Protein AF-A0AAE4FHY9-F1 (afdb_monomer)

Nearest PDB structures (foldseek):
  2imj-assembly2_D  TM=4.988E-01  e=1.226E+00  Pseudomonas protegens Pf-5
  6f92-assembly1_D  TM=2.965E-01  e=4.988E+00  Bacteroides thetaiotaomicron
  6f91-assembly4_G  TM=2.972E-01  e=6.141E+00  Bacteroides thetaiotaomicron
  6f91-assembly6_D-5  TM=2.975E-01  e=7.177E+00  Bacteroides thetaiotaomicron
  6f91-assembly6_C  TM=2.970E-01  e=6.141E+00  Bacteroides thetaiotaomicron

Secondary structure (DSSP, 8-state):
--------------------------------PPP---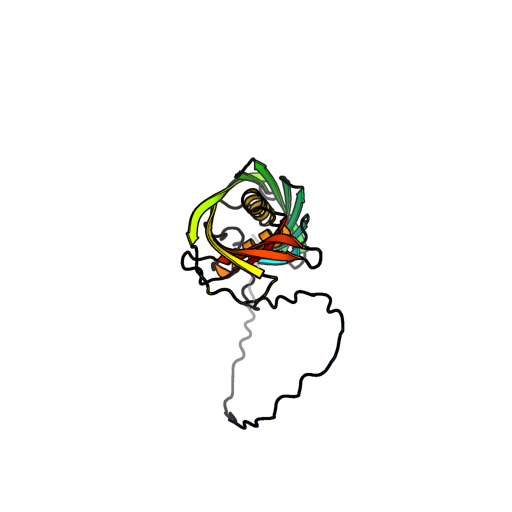----------------S--SEEEEEE-SSEEEEEEEETTEEEEEEEEEETTEEEEEEEEEETTEEEEEEEEEEEEETTEEEEEEEETTT--EEEEEEEEEEEEEEEE---------TTEEEEEEEEEEEEEEES---HHHHHHHHHHHSTT--HHHHHHHHHHHHHHTT-SSGGG--SEEEEEEEEEEEE-TTS-EEEEEEEEEESSTTS-SEEEEEEEEEE-

Organism: Clostridium sporogenes (NCBI:txid1509)

pLDDT: mean 72.8, std 24.12, range [24.77, 97.0]

Structure (mmCIF, N/CA/C/O backbone):
data_AF-A0AAE4FHY9-F1
#
_entry.id   AF-A0AAE4FHY9-F1
#
loop_
_atom_site.group_PDB
_atom_site.id
_atom_site.type_symbol
_atom_site.label_atom_id
_atom_site.label_alt_id
_atom_site.label_comp_id
_atom_site.label_asym_id
_atom_site.label_entity_id
_atom_site.label_seq_id
_atom_site.pdbx_PDB_ins_code
_atom_site.Cartn_x
_atom_site.Cartn_y
_atom_site.Cartn_z
_atom_site.occupancy
_atom_site.B_iso_or_equiv
_atom_site.auth_seq_id
_atom_site.auth_comp_id
_atom_site.auth_asym_id
_atom_site.auth_atom_id
_atom_site.pdbx_PDB_model_num
ATOM 1 N N . MET A 1 1 ? 23.814 -14.901 -50.853 1.00 40.09 1 MET A N 1
ATOM 2 C CA . MET A 1 1 ? 23.033 -16.158 -50.793 1.00 40.09 1 MET A CA 1
ATOM 3 C C . MET A 1 1 ? 23.984 -17.347 -50.726 1.00 40.09 1 MET A C 1
ATOM 5 O O . MET A 1 1 ? 24.642 -17.633 -51.715 1.00 40.09 1 MET A O 1
ATOM 9 N N . LYS A 1 2 ? 24.078 -18.026 -49.577 1.00 35.53 2 LYS A N 1
ATOM 10 C CA . LYS A 1 2 ? 24.645 -19.379 -49.450 1.00 35.53 2 LYS A CA 1
ATOM 11 C C . LYS A 1 2 ? 23.761 -20.150 -48.468 1.00 35.53 2 LYS A C 1
ATOM 13 O O . LYS A 1 2 ? 23.558 -19.701 -47.346 1.00 35.53 2 LYS A O 1
ATOM 18 N N . LYS A 1 3 ? 23.160 -21.235 -48.962 1.00 35.09 3 LYS A N 1
ATOM 19 C CA . LYS A 1 3 ? 22.278 -22.158 -48.238 1.00 35.09 3 LYS A CA 1
ATOM 20 C C . LYS A 1 3 ? 23.130 -23.070 -47.353 1.00 35.09 3 LYS A C 1
ATOM 22 O O . LYS A 1 3 ? 24.132 -23.586 -47.840 1.00 35.09 3 LYS A O 1
ATOM 27 N N . PHE A 1 4 ? 22.693 -23.332 -46.125 1.00 35.03 4 PHE A N 1
ATOM 28 C CA . PHE A 1 4 ? 23.131 -24.502 -45.366 1.00 35.03 4 PHE A CA 1
ATOM 29 C C . PHE A 1 4 ? 21.912 -25.320 -44.940 1.00 35.03 4 PHE A C 1
ATOM 31 O O . PHE A 1 4 ? 20.963 -24.798 -44.359 1.00 35.03 4 PHE A O 1
ATOM 38 N N . ASN A 1 5 ? 21.955 -26.597 -45.323 1.00 32.56 5 ASN A N 1
ATOM 39 C CA . ASN A 1 5 ? 20.967 -27.635 -45.068 1.00 32.56 5 ASN A CA 1
ATOM 40 C C . ASN A 1 5 ? 21.108 -28.204 -43.645 1.00 32.56 5 ASN A C 1
ATOM 42 O O . ASN A 1 5 ? 22.201 -28.569 -43.224 1.00 32.56 5 ASN A O 1
ATOM 46 N N . THR A 1 6 ? 19.960 -28.298 -42.976 1.00 36.16 6 THR A N 1
ATOM 47 C CA . THR A 1 6 ? 19.390 -29.422 -42.208 1.00 36.16 6 THR A CA 1
ATOM 48 C C . THR A 1 6 ? 20.316 -30.449 -41.537 1.00 36.16 6 THR A C 1
ATOM 50 O O . THR A 1 6 ? 21.017 -31.193 -42.216 1.00 36.16 6 THR A O 1
ATOM 53 N N . LYS A 1 7 ? 20.103 -30.668 -40.227 1.00 31.27 7 LYS A N 1
ATOM 54 C CA . LYS A 1 7 ? 19.795 -32.000 -39.664 1.00 31.27 7 LYS A CA 1
ATOM 55 C C . LYS A 1 7 ? 19.042 -31.874 -38.332 1.00 31.27 7 LYS A C 1
ATOM 57 O O . LYS A 1 7 ? 19.513 -31.258 -37.385 1.00 31.27 7 LYS A O 1
ATOM 62 N N . ILE A 1 8 ? 17.845 -32.454 -38.325 1.00 32.88 8 ILE A N 1
ATOM 63 C CA . ILE A 1 8 ? 16.941 -32.656 -37.190 1.00 32.88 8 ILE A CA 1
ATOM 64 C C . ILE A 1 8 ? 17.423 -33.903 -36.442 1.00 32.88 8 ILE A C 1
ATOM 66 O O . ILE A 1 8 ? 17.704 -34.914 -37.085 1.00 32.88 8 ILE A O 1
ATOM 70 N N . ILE A 1 9 ? 17.487 -33.856 -35.110 1.00 31.94 9 ILE A N 1
ATOM 71 C CA . ILE A 1 9 ? 17.593 -35.057 -34.273 1.00 31.94 9 ILE A CA 1
ATOM 72 C C . ILE A 1 9 ? 16.391 -35.056 -33.327 1.00 31.94 9 ILE A C 1
ATOM 74 O O . ILE A 1 9 ? 16.342 -34.304 -32.357 1.00 31.94 9 ILE A O 1
ATOM 78 N N . SER A 1 10 ? 15.407 -35.889 -33.668 1.00 28.94 10 SER A N 1
ATOM 79 C CA . SER A 1 10 ? 14.360 -36.365 -32.766 1.00 28.94 10 SER A CA 1
ATOM 80 C C . SER A 1 10 ? 14.958 -37.371 -31.788 1.00 28.94 10 SER A C 1
ATOM 82 O O . SER A 1 10 ? 15.653 -38.292 -32.210 1.00 28.94 10 SER A O 1
ATOM 84 N N . ALA A 1 11 ? 14.612 -37.252 -30.510 1.00 32.69 11 ALA A N 1
ATOM 85 C CA . ALA A 1 11 ? 14.718 -38.347 -29.556 1.00 32.69 11 ALA A CA 1
ATOM 86 C C . ALA A 1 11 ? 13.365 -38.506 -28.857 1.00 32.69 11 ALA A C 1
ATOM 88 O O . ALA A 1 11 ? 13.030 -37.787 -27.920 1.00 32.69 11 ALA A O 1
ATOM 89 N N . THR A 1 12 ? 12.569 -39.434 -29.376 1.00 30.19 12 THR A N 1
ATOM 90 C CA . THR A 1 12 ? 11.424 -40.045 -28.705 1.00 30.19 12 THR A CA 1
ATOM 91 C C . THR A 1 12 ? 11.916 -41.351 -28.093 1.00 30.19 12 THR A C 1
ATOM 93 O O . THR A 1 12 ? 12.466 -42.184 -28.810 1.00 30.19 12 THR A O 1
ATOM 96 N N . LEU A 1 13 ? 11.677 -41.570 -26.801 1.00 27.92 13 LEU A N 1
ATOM 97 C CA . LEU A 1 13 ? 11.617 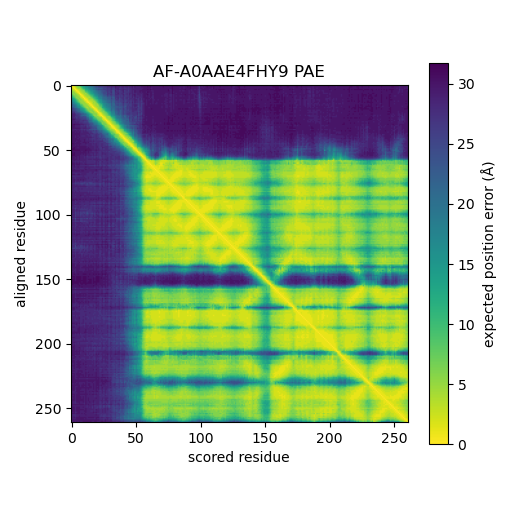-42.921 -26.256 1.00 27.92 13 LEU A CA 1
ATOM 98 C C . LEU A 1 13 ? 10.473 -42.995 -25.249 1.00 27.92 13 LEU A C 1
ATOM 100 O O . LEU A 1 13 ? 10.363 -42.175 -24.339 1.00 27.92 13 LEU A O 1
ATOM 104 N N . ALA A 1 14 ? 9.586 -43.947 -25.499 1.00 27.23 14 ALA A N 1
ATOM 105 C CA . ALA A 1 14 ? 8.355 -44.189 -24.778 1.00 27.23 14 ALA A CA 1
ATOM 106 C C . ALA A 1 14 ? 8.481 -45.428 -23.882 1.00 27.23 14 ALA A C 1
ATOM 108 O O . ALA A 1 14 ? 9.229 -46.351 -24.205 1.00 27.23 14 ALA A O 1
ATOM 109 N N . SER A 1 15 ? 7.572 -45.482 -22.896 1.00 30.33 15 SER A N 1
ATOM 110 C CA . SER A 1 15 ? 6.966 -46.692 -22.302 1.00 30.33 15 SER A CA 1
ATOM 111 C C . SER A 1 15 ? 7.814 -47.411 -21.221 1.00 30.33 15 SER A C 1
ATOM 113 O O . SER A 1 15 ? 9.033 -47.385 -21.296 1.00 30.33 15 SER A O 1
ATOM 115 N N . LEU A 1 16 ? 7.286 -48.065 -20.173 1.00 25.52 16 LEU A N 1
ATOM 116 C CA . LEU A 1 16 ? 5.926 -48.456 -19.768 1.00 25.52 16 LEU A CA 1
ATOM 117 C C . LEU A 1 16 ? 5.976 -49.044 -18.321 1.00 25.52 16 LEU A C 1
ATOM 119 O O . LEU A 1 16 ? 7.059 -49.403 -17.871 1.00 25.52 16 LEU A O 1
ATOM 123 N N . ILE A 1 17 ? 4.793 -49.279 -17.712 1.00 31.61 17 ILE A N 1
ATOM 124 C CA . ILE A 1 17 ? 4.450 -50.192 -16.576 1.00 31.61 17 ILE A CA 1
ATOM 125 C C . ILE A 1 17 ? 4.513 -49.550 -15.173 1.00 31.61 17 ILE A C 1
ATOM 127 O O . ILE A 1 17 ? 5.514 -48.945 -14.826 1.00 31.61 17 ILE A O 1
ATOM 131 N N . SER A 1 18 ? 3.590 -49.736 -14.219 1.00 26.45 18 SER A N 1
ATOM 132 C CA . SER A 1 18 ? 2.139 -50.003 -14.095 1.00 26.45 18 SER A CA 1
ATOM 133 C C . SER A 1 18 ? 1.878 -50.170 -12.582 1.00 26.45 18 SER A C 1
ATOM 135 O O . SER A 1 18 ? 2.679 -50.811 -11.913 1.00 26.45 18 SER A O 1
ATOM 137 N N . LEU A 1 19 ? 0.764 -49.606 -12.096 1.00 26.52 19 LEU A N 1
ATOM 138 C CA . LEU A 1 19 ? -0.057 -49.919 -10.907 1.00 26.52 19 LEU A CA 1
ATOM 139 C C . LEU A 1 19 ? 0.521 -50.803 -9.768 1.00 26.52 19 LEU A C 1
ATOM 141 O O . LEU A 1 19 ? 0.920 -51.939 -9.985 1.00 26.52 19 LEU A O 1
ATOM 145 N N . THR A 1 20 ? 0.300 -50.414 -8.506 1.00 27.25 20 THR A N 1
ATOM 146 C CA . THR A 1 20 ? -0.860 -50.869 -7.698 1.00 27.25 20 THR A CA 1
ATOM 147 C C . THR A 1 20 ? -0.865 -50.248 -6.287 1.00 27.25 20 THR A C 1
ATOM 149 O O . THR A 1 20 ? 0.112 -49.697 -5.795 1.00 27.25 20 THR A O 1
ATOM 152 N N . THR A 1 21 ? -2.061 -50.295 -5.714 1.00 31.56 21 THR A N 1
ATOM 153 C CA . THR A 1 21 ? -2.640 -49.799 -4.460 1.00 31.56 21 THR A CA 1
ATOM 154 C C . THR A 1 21 ? -2.009 -50.277 -3.144 1.00 31.56 21 THR A C 1
ATOM 156 O O . THR A 1 21 ? -1.730 -51.462 -3.019 1.00 31.56 21 THR A O 1
ATOM 159 N N . SER A 1 22 ? -2.039 -49.430 -2.103 1.00 26.69 22 SER A N 1
ATOM 160 C CA . SER A 1 22 ? -2.717 -49.753 -0.826 1.00 26.69 22 SER A CA 1
ATOM 161 C C . SER A 1 22 ? -2.739 -48.554 0.133 1.00 26.69 22 SER A C 1
ATOM 163 O O . SER A 1 22 ? -1.696 -48.048 0.542 1.00 26.69 22 SER A O 1
ATOM 165 N N . VAL A 1 23 ? -3.943 -48.142 0.523 1.00 31.62 23 VAL A N 1
ATOM 166 C CA . VAL A 1 23 ? -4.222 -47.327 1.717 1.00 31.62 23 VAL A CA 1
ATOM 167 C C . VAL A 1 23 ? -4.117 -48.233 2.950 1.00 31.62 23 VAL A C 1
ATOM 169 O O . VAL A 1 23 ? -4.547 -49.384 2.866 1.00 31.62 23 VAL A O 1
ATOM 172 N N . PRO A 1 24 ? -3.689 -47.719 4.114 1.00 28.73 24 PRO A N 1
ATOM 173 C CA . PRO A 1 24 ? -4.288 -48.181 5.357 1.00 28.73 24 PRO A CA 1
ATOM 174 C C . PRO A 1 24 ? -4.960 -47.030 6.108 1.00 28.73 24 PRO A C 1
ATOM 176 O O . PRO A 1 24 ? -4.423 -45.934 6.267 1.00 28.73 24 PRO A O 1
ATOM 179 N N . ALA A 1 25 ? -6.179 -47.317 6.549 1.00 24.77 25 ALA A N 1
ATOM 180 C CA . ALA A 1 25 ? -6.998 -46.481 7.399 1.00 24.77 25 ALA A CA 1
ATOM 181 C C . ALA A 1 25 ? -6.797 -46.852 8.881 1.00 24.77 25 ALA A C 1
ATOM 183 O O . ALA A 1 25 ? -6.657 -48.025 9.210 1.00 24.77 25 ALA A O 1
ATOM 184 N N . PHE A 1 26 ? -6.898 -45.822 9.728 1.00 25.58 26 PHE A N 1
ATOM 185 C CA . PHE A 1 26 ? -7.312 -45.805 11.141 1.00 25.58 26 PHE A CA 1
ATOM 186 C C . PHE A 1 26 ? -6.486 -46.522 12.229 1.00 25.58 26 PHE A C 1
ATOM 188 O O . PHE A 1 26 ? -6.467 -47.742 12.328 1.00 25.58 26 PHE A O 1
ATOM 195 N N . ALA A 1 27 ? -6.030 -45.724 13.204 1.00 25.25 27 ALA A N 1
ATOM 196 C CA . ALA A 1 27 ? -6.273 -45.983 14.627 1.00 25.25 27 ALA A CA 1
ATOM 197 C C . ALA A 1 27 ? -6.252 -44.656 15.409 1.00 25.25 27 ALA A C 1
ATOM 199 O O . ALA A 1 27 ? -5.265 -43.924 15.401 1.00 25.25 27 ALA A O 1
ATOM 200 N N . ALA A 1 28 ? -7.371 -44.340 16.062 1.00 27.72 28 ALA A N 1
ATOM 201 C CA . ALA A 1 28 ? -7.490 -43.264 17.033 1.00 27.72 28 ALA A CA 1
ATOM 202 C C . ALA A 1 28 ? -7.088 -43.789 18.417 1.00 27.72 28 ALA A C 1
ATOM 204 O O . ALA A 1 28 ? -7.600 -44.816 18.857 1.00 27.72 28 ALA A O 1
ATOM 205 N N . THR A 1 29 ? -6.242 -43.049 19.130 1.00 26.20 29 THR A N 1
ATOM 206 C CA . THR A 1 29 ? -6.048 -43.212 20.576 1.00 26.20 29 THR A CA 1
ATOM 207 C C . THR A 1 29 ? -6.070 -41.844 21.238 1.00 26.20 29 THR A C 1
ATOM 209 O O . THR A 1 29 ? -5.194 -41.009 21.020 1.00 26.20 29 THR A O 1
ATOM 212 N N . TYR A 1 30 ? -7.118 -41.634 22.033 1.00 24.92 30 TYR A N 1
ATOM 213 C CA . TYR A 1 30 ? -7.271 -40.544 22.987 1.00 24.92 30 TYR A CA 1
ATOM 214 C C . TYR A 1 30 ? -6.173 -40.622 24.049 1.00 24.92 30 TYR A C 1
ATOM 216 O O . TYR A 1 30 ? -6.036 -41.655 24.695 1.00 24.92 30 TYR A O 1
ATOM 224 N N . ASN A 1 31 ? -5.470 -39.514 24.295 1.00 30.06 31 ASN A N 1
ATOM 225 C CA . ASN A 1 31 ? -4.702 -39.320 25.520 1.00 30.06 31 ASN A CA 1
ATOM 226 C C . ASN A 1 31 ? -5.029 -37.956 26.154 1.00 30.06 31 ASN A C 1
ATOM 228 O O . ASN A 1 31 ? -5.101 -36.925 25.492 1.00 30.06 31 ASN A O 1
ATOM 232 N N . LYS A 1 32 ? -5.283 -38.040 27.461 1.00 30.33 32 LYS A N 1
ATOM 233 C CA . LYS A 1 32 ? -5.678 -37.048 28.474 1.00 30.33 32 LYS A CA 1
ATOM 234 C C . LYS A 1 32 ? -4.905 -35.709 28.403 1.00 30.33 32 LYS A C 1
ATOM 236 O O . LYS A 1 32 ? -3.705 -35.737 28.138 1.00 30.33 32 LYS A O 1
ATOM 241 N N . PRO A 1 33 ? -5.530 -34.549 28.703 1.00 29.98 33 PRO A N 1
ATOM 242 C CA . PRO A 1 33 ? -4.827 -33.266 28.702 1.00 29.98 33 PRO A CA 1
ATOM 243 C C . PRO A 1 33 ? -3.912 -33.139 29.936 1.00 29.98 33 PRO A C 1
ATOM 245 O O . PRO A 1 33 ? -4.336 -33.512 31.036 1.00 29.98 33 PRO A O 1
ATOM 248 N N . PRO A 1 34 ? -2.682 -32.608 29.803 1.00 30.19 34 PRO A N 1
ATOM 249 C CA . PRO A 1 34 ? -1.866 -32.257 30.955 1.00 30.19 34 PRO A CA 1
ATOM 250 C C . PRO A 1 34 ? -2.349 -30.949 31.602 1.00 30.19 34 PRO A C 1
ATOM 252 O O . PRO A 1 34 ? -2.821 -30.024 30.941 1.00 30.19 34 PRO A O 1
ATOM 255 N N . SER A 1 35 ? -2.249 -30.928 32.928 1.00 27.94 35 SER A N 1
ATOM 256 C CA . SER A 1 35 ? -2.664 -29.882 33.859 1.00 27.94 35 SER A CA 1
ATOM 257 C C . SER A 1 35 ? -1.866 -28.580 33.734 1.00 27.94 35 SER A C 1
ATOM 259 O O . SER A 1 35 ? -0.665 -28.588 33.481 1.00 27.94 35 SER A O 1
ATOM 261 N N . LEU A 1 36 ? -2.559 -27.468 33.996 1.00 39.25 36 LEU A N 1
ATOM 262 C CA . LEU A 1 36 ? -2.019 -26.128 34.226 1.00 39.25 36 LEU A CA 1
ATOM 263 C C . LEU A 1 36 ? -1.244 -26.075 35.548 1.00 39.25 36 LEU A C 1
ATOM 265 O O . LEU A 1 36 ? -1.895 -26.024 36.581 1.00 39.25 36 LEU A O 1
ATOM 269 N N . GLU A 1 37 ? 0.088 -25.988 35.513 1.00 27.42 37 GLU A N 1
ATOM 270 C CA . GLU A 1 37 ? 0.877 -25.217 36.488 1.00 27.42 37 GLU A CA 1
ATOM 271 C C . GLU A 1 37 ? 2.185 -24.709 35.850 1.00 27.42 37 GLU A C 1
ATOM 273 O O . GLU A 1 37 ? 2.997 -25.481 35.352 1.00 27.42 37 GLU A O 1
ATOM 278 N N . GLY A 1 38 ? 2.341 -23.380 35.869 1.00 28.84 38 GLY A N 1
ATOM 279 C CA . GLY A 1 38 ? 3.603 -22.640 35.962 1.00 28.84 38 GLY A CA 1
ATOM 280 C C . GLY A 1 38 ? 4.690 -22.842 34.904 1.00 28.84 38 GLY A C 1
ATOM 281 O O . GLY A 1 38 ? 5.555 -23.680 35.091 1.00 28.84 38 GLY A O 1
ATOM 282 N N . ILE A 1 39 ? 4.786 -21.922 33.935 1.00 28.66 39 ILE A N 1
ATOM 283 C CA . ILE A 1 39 ? 6.063 -21.272 33.579 1.00 28.66 39 ILE A CA 1
ATOM 284 C C . ILE A 1 39 ? 5.767 -19.814 33.197 1.00 28.66 39 ILE A C 1
ATOM 286 O O . ILE A 1 39 ? 5.147 -19.510 32.180 1.00 28.66 39 ILE A O 1
ATOM 290 N N . SER A 1 40 ? 6.233 -18.898 34.042 1.00 36.97 40 SER A N 1
ATOM 291 C CA . SER A 1 40 ? 6.455 -17.497 33.712 1.00 36.97 40 SER A CA 1
ATOM 292 C C . SER A 1 40 ? 7.691 -17.395 32.821 1.00 36.97 40 SER A C 1
ATOM 294 O O . SER A 1 40 ? 8.812 -17.594 33.288 1.00 36.97 40 SER A O 1
ATOM 296 N N . THR A 1 41 ? 7.531 -17.059 31.547 1.00 26.83 41 THR A N 1
ATOM 297 C CA . THR A 1 41 ? 8.638 -16.528 30.745 1.00 26.83 41 THR A CA 1
ATOM 298 C C . THR A 1 41 ? 8.073 -15.535 29.745 1.00 26.83 41 THR A C 1
ATOM 300 O O . THR A 1 41 ? 7.081 -15.788 29.073 1.00 26.83 41 THR A O 1
ATOM 303 N N . ILE A 1 42 ? 8.685 -14.358 29.727 1.00 32.41 42 ILE A N 1
ATOM 304 C CA . ILE A 1 42 ? 8.380 -13.239 28.847 1.00 32.41 42 ILE A CA 1
ATOM 305 C C . ILE A 1 42 ? 8.572 -13.713 27.400 1.00 32.41 42 ILE A C 1
ATOM 307 O O . ILE A 1 42 ? 9.695 -13.763 26.899 1.00 32.41 42 ILE A O 1
ATOM 311 N N . GLU A 1 43 ? 7.483 -14.072 26.724 1.00 26.52 43 GLU A N 1
ATOM 312 C CA . GLU A 1 43 ? 7.489 -14.271 25.280 1.00 26.52 43 GLU A CA 1
ATOM 313 C C . GLU A 1 43 ? 7.585 -12.901 24.605 1.00 26.52 43 GLU A C 1
ATOM 315 O O . GLU A 1 43 ? 6.646 -12.100 24.593 1.00 26.52 43 GLU A O 1
ATOM 320 N N . LYS A 1 44 ? 8.751 -12.628 24.009 1.00 27.38 44 LYS A N 1
ATOM 321 C CA . LYS A 1 44 ? 8.837 -11.729 22.859 1.00 27.38 44 LYS A CA 1
ATOM 322 C C . LYS A 1 44 ? 7.777 -12.192 21.863 1.00 27.38 44 LYS A C 1
ATOM 324 O O . LYS A 1 44 ? 7.881 -13.294 21.330 1.00 27.38 44 LYS A O 1
ATOM 329 N N . ILE A 1 45 ? 6.782 -11.346 21.613 1.00 29.95 45 ILE A N 1
ATOM 330 C CA . ILE A 1 45 ? 5.790 -11.532 20.555 1.00 29.95 45 ILE A CA 1
ATOM 331 C C . ILE A 1 45 ? 6.529 -11.419 19.214 1.00 29.95 45 ILE A C 1
ATOM 333 O O . ILE A 1 45 ? 6.513 -10.383 18.554 1.00 29.95 45 ILE A O 1
ATOM 337 N N . ASN A 1 46 ? 7.208 -12.490 18.812 1.00 28.41 46 ASN A N 1
ATOM 338 C CA . ASN A 1 46 ? 7.431 -12.773 17.408 1.00 28.41 46 ASN A CA 1
ATOM 339 C C . ASN A 1 46 ? 6.061 -13.156 16.864 1.00 28.41 46 ASN A C 1
ATOM 341 O O . ASN A 1 46 ? 5.579 -14.266 17.071 1.00 28.41 46 ASN A O 1
ATOM 345 N N . SER A 1 47 ? 5.406 -12.200 16.211 1.00 32.38 47 SER A N 1
ATOM 346 C CA . SER A 1 47 ? 4.215 -12.459 15.413 1.00 32.38 47 SER A CA 1
ATOM 347 C C . SER A 1 47 ? 4.619 -13.286 14.194 1.00 32.38 47 SER A C 1
ATOM 349 O O . SER A 1 47 ? 4.800 -12.782 13.090 1.00 32.38 47 SER A O 1
ATOM 351 N N . SER A 1 48 ? 4.759 -14.592 14.397 1.00 27.70 48 SER A N 1
ATOM 352 C CA . SER A 1 48 ? 4.684 -15.595 13.345 1.00 27.70 48 SER A CA 1
ATOM 353 C C . SER A 1 48 ? 3.246 -15.629 12.825 1.00 27.70 48 SER A C 1
ATOM 355 O O . SER A 1 48 ? 2.461 -16.532 13.105 1.00 27.70 48 SER A O 1
ATOM 357 N N . ASN A 1 49 ? 2.888 -14.607 12.043 1.00 34.19 49 ASN A N 1
ATOM 358 C CA . ASN A 1 49 ? 1.796 -14.713 11.093 1.00 34.19 49 ASN A CA 1
ATOM 359 C C . ASN A 1 49 ? 2.196 -15.812 10.106 1.00 34.19 49 ASN A C 1
ATOM 361 O O . ASN A 1 49 ? 2.971 -15.578 9.182 1.00 34.19 49 ASN A O 1
ATOM 365 N N . LYS A 1 50 ? 1.697 -17.030 10.326 1.00 28.72 50 LYS A N 1
ATOM 366 C CA . LYS A 1 50 ? 1.651 -18.051 9.282 1.00 28.72 50 LYS A CA 1
ATOM 367 C C . LYS A 1 50 ? 0.686 -17.546 8.213 1.00 28.72 50 LYS A C 1
ATOM 369 O O . LYS A 1 50 ? -0.525 -17.722 8.321 1.00 28.72 50 LYS A O 1
ATOM 374 N N . PHE A 1 51 ? 1.233 -16.831 7.239 1.00 41.94 51 PHE A N 1
ATOM 375 C CA . PHE A 1 51 ? 0.546 -16.515 5.999 1.00 41.94 51 PHE A CA 1
ATOM 376 C C . PHE A 1 51 ? 0.357 -17.828 5.235 1.00 41.94 51 PHE A C 1
ATOM 378 O O . PHE A 1 51 ? 1.254 -18.668 5.211 1.00 41.94 51 PHE A O 1
ATOM 385 N N . ALA A 1 52 ? -0.843 -18.046 4.705 1.00 34.19 52 ALA A N 1
ATOM 386 C CA . ALA A 1 52 ? -1.154 -19.249 3.951 1.00 34.19 52 ALA A CA 1
ATOM 387 C C . ALA A 1 52 ? -0.265 -19.312 2.697 1.00 34.19 52 ALA A C 1
ATOM 389 O O . ALA A 1 52 ? -0.348 -18.423 1.851 1.00 34.19 52 ALA A O 1
ATOM 390 N N . GLU A 1 53 ? 0.562 -20.354 2.586 1.00 35.12 53 GLU A N 1
ATOM 391 C CA . GLU A 1 53 ? 1.228 -20.736 1.339 1.00 35.12 53 GLU A CA 1
ATOM 392 C C . GLU A 1 53 ? 0.148 -21.060 0.299 1.00 35.12 53 GLU A C 1
ATOM 394 O O . GLU A 1 53 ? -0.456 -22.131 0.323 1.00 35.12 53 GLU A O 1
ATOM 399 N N . ASN A 1 54 ? -0.124 -20.123 -0.608 1.00 33.62 54 ASN A N 1
ATOM 400 C CA . ASN A 1 54 ? -0.859 -20.398 -1.836 1.00 33.62 54 ASN A CA 1
ATOM 401 C C . ASN A 1 54 ? 0.051 -20.058 -3.017 1.00 33.62 54 ASN A C 1
ATOM 403 O O . ASN A 1 54 ? 0.365 -18.904 -3.296 1.00 33.62 54 ASN A O 1
ATOM 407 N N . SER A 1 55 ? 0.476 -21.114 -3.700 1.00 34.97 55 SER A N 1
ATOM 408 C CA . SER A 1 55 ? 1.547 -21.221 -4.692 1.00 34.97 55 SER A CA 1
ATOM 409 C C . SER A 1 55 ? 1.243 -20.602 -6.069 1.00 34.97 55 SER A C 1
ATOM 411 O O . SER A 1 55 ? 1.467 -21.215 -7.113 1.00 34.97 55 SER A O 1
ATOM 413 N N . ARG A 1 56 ? 0.775 -19.349 -6.100 1.00 47.66 56 ARG A N 1
ATOM 414 C CA . ARG A 1 56 ? 0.775 -18.489 -7.303 1.00 47.66 56 ARG A CA 1
ATOM 415 C C . ARG A 1 56 ? 1.168 -17.065 -6.929 1.00 47.66 56 ARG A C 1
ATOM 417 O O . ARG A 1 56 ? 0.383 -16.128 -7.046 1.00 47.66 56 ARG A O 1
ATOM 424 N N . GLU A 1 57 ? 2.376 -16.924 -6.407 1.00 56.09 57 GLU A N 1
ATOM 425 C CA . GLU A 1 57 ? 2.872 -15.656 -5.891 1.00 56.09 57 GLU A CA 1
ATOM 426 C C . GLU A 1 57 ? 3.236 -14.697 -7.038 1.00 56.09 57 GLU A C 1
ATOM 428 O O . GLU A 1 57 ? 4.361 -14.654 -7.531 1.00 56.09 57 GLU A O 1
ATOM 433 N N . ASN A 1 58 ? 2.244 -13.936 -7.503 1.00 73.62 58 ASN A N 1
ATOM 434 C CA . ASN A 1 58 ? 2.432 -12.915 -8.539 1.00 73.62 58 ASN A CA 1
ATOM 435 C C . ASN A 1 58 ? 3.164 -11.675 -8.011 1.00 73.62 58 ASN A C 1
ATOM 437 O O . ASN A 1 58 ? 3.739 -10.929 -8.801 1.00 73.62 58 ASN A O 1
ATOM 441 N N . ILE A 1 59 ? 3.137 -11.457 -6.693 1.00 79.19 59 ILE A N 1
ATOM 442 C CA . ILE A 1 59 ? 3.993 -10.500 -5.996 1.00 79.19 59 ILE A CA 1
ATOM 443 C C . ILE A 1 59 ? 4.620 -11.191 -4.794 1.00 79.19 59 ILE A C 1
ATOM 445 O O . ILE A 1 59 ? 3.907 -11.807 -4.006 1.00 79.19 59 ILE A O 1
ATOM 449 N N . ASN A 1 60 ? 5.933 -11.031 -4.643 1.00 83.06 60 ASN A N 1
ATOM 450 C CA . ASN A 1 60 ? 6.713 -11.675 -3.595 1.00 83.06 60 ASN A CA 1
ATOM 451 C C . ASN A 1 60 ? 7.670 -10.707 -2.923 1.00 83.06 60 ASN A C 1
ATOM 453 O O . ASN A 1 60 ? 8.604 -10.227 -3.564 1.00 83.06 60 ASN A O 1
ATOM 457 N N . PHE A 1 61 ? 7.457 -10.440 -1.635 1.00 81.19 61 PHE A N 1
ATOM 458 C CA . PHE A 1 61 ? 8.330 -9.558 -0.874 1.00 81.19 61 PHE A CA 1
ATOM 459 C C . PHE A 1 61 ? 9.626 -10.240 -0.470 1.00 81.19 61 PHE A C 1
ATOM 461 O O . PHE A 1 61 ? 9.647 -11.361 0.029 1.00 81.19 61 PHE A O 1
ATOM 468 N N . ILE A 1 62 ? 10.695 -9.483 -0.638 1.00 87.19 62 ILE A N 1
ATOM 469 C CA . ILE A 1 62 ? 12.036 -9.787 -0.166 1.00 87.19 62 ILE A CA 1
ATOM 470 C C . ILE A 1 62 ? 12.289 -8.983 1.114 1.00 87.19 62 ILE A C 1
ATOM 472 O O . ILE A 1 62 ? 12.786 -9.531 2.093 1.00 87.19 62 ILE A O 1
ATOM 476 N N . GLU A 1 63 ? 11.877 -7.710 1.139 1.00 89.56 63 GLU A N 1
ATOM 477 C CA . GLU A 1 63 ? 12.045 -6.825 2.291 1.00 89.56 63 GLU A CA 1
ATOM 478 C C . GLU A 1 63 ? 10.866 -5.855 2.438 1.00 89.56 63 GLU A C 1
ATOM 480 O O . GLU A 1 63 ? 10.343 -5.333 1.452 1.00 89.56 63 GLU A O 1
ATOM 485 N N . ILE A 1 64 ? 10.436 -5.622 3.684 1.00 88.94 64 ILE A N 1
ATOM 486 C CA . ILE A 1 64 ? 9.370 -4.672 4.025 1.00 88.94 64 ILE A CA 1
ATOM 487 C C . ILE A 1 64 ? 9.749 -3.932 5.304 1.00 88.94 64 ILE A C 1
ATOM 489 O O . ILE A 1 64 ? 9.763 -4.518 6.389 1.00 88.94 64 ILE A O 1
ATOM 493 N N . THR A 1 65 ? 9.952 -2.629 5.183 1.00 88.88 65 THR A N 1
ATOM 494 C CA . THR A 1 65 ? 10.052 -1.686 6.300 1.00 88.88 65 THR A CA 1
ATOM 495 C C . THR A 1 65 ? 9.089 -0.521 6.063 1.00 88.88 65 THR A C 1
ATOM 497 O O . THR A 1 65 ? 8.358 -0.510 5.072 1.00 88.88 65 THR A O 1
ATOM 500 N N . ASP A 1 66 ? 9.040 0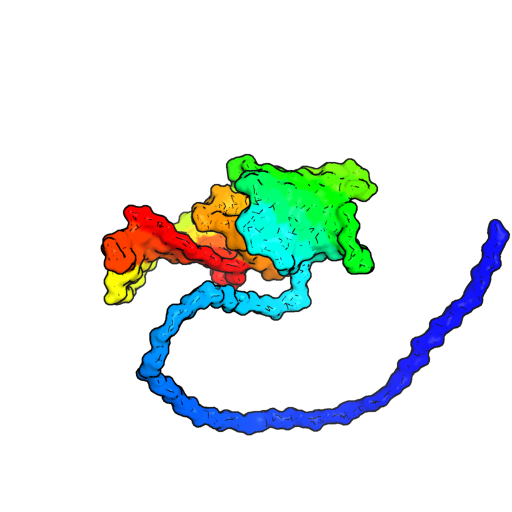.452 6.972 1.00 85.75 66 ASP A N 1
ATOM 501 C CA . ASP A 1 66 ? 8.212 1.645 6.756 1.00 85.75 66 ASP A CA 1
ATOM 502 C C . ASP A 1 66 ? 8.776 2.568 5.663 1.00 85.75 66 ASP A C 1
ATOM 504 O O . ASP A 1 66 ? 8.008 3.282 5.028 1.00 85.75 66 ASP A O 1
ATOM 508 N N . ASN A 1 67 ? 10.082 2.497 5.381 1.00 91.88 67 ASN A N 1
ATOM 509 C CA . ASN A 1 67 ? 10.754 3.415 4.453 1.00 91.88 67 ASN A CA 1
ATOM 510 C C . ASN A 1 67 ? 11.312 2.708 3.208 1.00 91.88 67 ASN A C 1
ATOM 512 O O . ASN A 1 67 ? 11.856 3.354 2.314 1.00 91.88 67 ASN A O 1
ATOM 516 N N . TYR A 1 68 ? 11.219 1.379 3.145 1.00 93.31 68 TYR A N 1
ATOM 517 C CA . TYR A 1 68 ? 11.788 0.582 2.065 1.00 93.31 68 TYR A CA 1
ATOM 518 C C . TYR A 1 68 ? 10.956 -0.663 1.780 1.00 93.31 68 TYR A C 1
ATOM 520 O O . TYR A 1 68 ? 10.599 -1.397 2.706 1.00 93.31 68 TYR A O 1
ATOM 528 N N . LEU A 1 69 ? 10.701 -0.915 0.496 1.00 93.25 69 LEU A N 1
ATOM 529 C CA . LEU A 1 69 ? 10.069 -2.134 0.002 1.00 93.25 69 LEU A CA 1
ATOM 530 C C . LEU A 1 69 ? 10.929 -2.755 -1.096 1.00 93.25 69 LEU A C 1
ATOM 532 O O . LEU A 1 69 ? 11.339 -2.082 -2.040 1.00 93.25 69 LEU A O 1
ATOM 536 N N . GLU A 1 70 ? 11.127 -4.064 -1.019 1.00 93.88 70 GLU A N 1
ATOM 537 C CA . GLU A 1 70 ? 11.727 -4.856 -2.085 1.00 93.88 70 GLU A CA 1
ATOM 538 C C . GLU A 1 70 ? 10.831 -6.048 -2.378 1.00 93.88 70 GLU A C 1
ATOM 540 O O . GLU A 1 70 ? 10.528 -6.844 -1.489 1.00 93.88 70 GLU A O 1
ATOM 545 N N . TYR A 1 71 ? 10.395 -6.176 -3.626 1.00 90.50 71 TYR A N 1
ATOM 546 C CA . TYR A 1 71 ? 9.522 -7.262 -4.047 1.00 90.50 71 TYR A CA 1
ATOM 547 C C . TYR A 1 71 ? 9.758 -7.648 -5.498 1.00 90.50 71 TYR A C 1
ATOM 549 O O . TYR A 1 71 ? 10.371 -6.923 -6.279 1.00 90.50 71 TYR A O 1
ATOM 557 N N . THR A 1 72 ? 9.258 -8.817 -5.863 1.00 89.81 72 THR A N 1
ATOM 558 C CA . THR A 1 72 ? 9.151 -9.257 -7.248 1.00 89.81 72 THR A CA 1
ATOM 559 C C . THR A 1 72 ? 7.704 -9.172 -7.710 1.00 89.81 72 THR A C 1
ATOM 561 O O . THR A 1 72 ? 6.799 -9.297 -6.892 1.00 89.81 72 THR A O 1
ATOM 564 N N . GLU A 1 73 ? 7.486 -8.903 -8.993 1.00 87.31 73 GLU A N 1
ATOM 565 C CA . GLU A 1 73 ? 6.173 -8.774 -9.627 1.00 87.31 73 GLU A CA 1
ATOM 566 C C . GLU A 1 73 ? 6.192 -9.504 -10.975 1.00 87.31 73 GLU A C 1
ATOM 568 O O . GLU A 1 73 ? 7.015 -9.201 -11.847 1.00 87.31 73 GLU A O 1
ATOM 573 N N . LEU A 1 74 ? 5.265 -10.442 -11.177 1.00 84.31 74 LEU A N 1
ATOM 574 C CA . LEU A 1 74 ? 5.019 -11.015 -12.496 1.00 84.31 74 LEU A CA 1
ATOM 575 C C . LEU A 1 74 ? 4.317 -9.973 -13.359 1.00 84.31 74 LEU A C 1
ATOM 577 O O . LEU A 1 74 ? 3.306 -9.409 -12.973 1.00 84.31 74 LEU A O 1
ATOM 581 N N . ARG A 1 75 ? 4.837 -9.702 -14.548 1.00 82.94 75 ARG A N 1
ATOM 582 C CA . ARG A 1 75 ? 4.147 -8.911 -15.569 1.00 82.94 75 ARG A CA 1
ATOM 583 C C . ARG A 1 75 ? 3.940 -9.782 -16.801 1.00 82.94 75 ARG A C 1
ATOM 585 O O . ARG A 1 75 ? 4.511 -10.866 -16.919 1.00 82.94 75 ARG A O 1
ATOM 592 N N . ASN A 1 76 ? 3.131 -9.298 -17.741 1.00 81.06 76 ASN A N 1
ATOM 593 C CA . ASN A 1 76 ? 2.779 -10.044 -18.956 1.00 81.06 76 ASN A CA 1
ATOM 594 C C . ASN A 1 76 ? 4.003 -10.516 -19.763 1.00 81.06 76 ASN A C 1
ATOM 596 O O . ASN A 1 76 ? 3.916 -11.507 -20.479 1.00 81.06 76 ASN A O 1
ATOM 600 N N . ASP A 1 77 ? 5.125 -9.804 -19.673 1.00 84.25 77 ASP A N 1
ATOM 601 C CA . ASP A 1 77 ? 6.339 -10.031 -20.455 1.00 84.25 77 ASP A CA 1
ATOM 602 C C . ASP A 1 77 ? 7.536 -10.521 -19.617 1.00 84.25 77 ASP A C 1
ATOM 604 O O . ASP A 1 77 ? 8.673 -10.517 -20.106 1.00 84.25 77 ASP A O 1
ATOM 608 N N . GLY A 1 78 ? 7.302 -10.933 -18.366 1.00 87.31 78 GLY A N 1
ATOM 609 C CA . GLY A 1 78 ? 8.307 -11.571 -17.519 1.00 87.31 78 GLY A CA 1
ATOM 610 C C . GLY A 1 78 ? 8.263 -11.146 -16.055 1.00 87.31 78 GLY A C 1
ATOM 611 O O . GLY A 1 78 ? 7.365 -10.441 -15.605 1.00 87.31 78 GLY A O 1
ATOM 612 N N . MET A 1 79 ? 9.264 -11.602 -15.305 1.00 90.31 79 MET A N 1
ATOM 613 C CA . MET A 1 79 ? 9.420 -11.291 -13.889 1.00 90.31 79 MET A CA 1
ATOM 614 C C . MET A 1 79 ? 10.214 -10.005 -13.689 1.00 90.31 79 MET A C 1
ATOM 616 O O . MET A 1 79 ? 11.253 -9.795 -14.322 1.00 90.31 79 MET A O 1
ATOM 620 N N . TYR A 1 80 ? 9.742 -9.176 -12.770 1.00 91.94 80 TYR A N 1
ATOM 621 C CA . TYR A 1 80 ? 10.369 -7.922 -12.395 1.00 91.94 80 TYR A CA 1
ATOM 622 C C . TYR A 1 80 ? 10.723 -7.930 -10.921 1.00 91.94 80 TYR A C 1
ATOM 624 O O . TYR A 1 80 ? 10.033 -8.538 -10.114 1.00 91.94 80 TYR A O 1
ATOM 632 N N . LYS A 1 81 ? 11.795 -7.232 -10.570 1.00 94.25 81 LYS A N 1
ATOM 633 C CA . LYS A 1 81 ? 12.168 -6.918 -9.199 1.00 94.25 81 LYS A CA 1
ATOM 634 C C . LYS A 1 81 ? 12.082 -5.412 -9.011 1.00 94.25 81 LYS A C 1
ATOM 636 O O . LYS A 1 81 ? 12.672 -4.660 -9.785 1.00 94.25 81 LYS A O 1
ATOM 641 N N . ILE A 1 82 ? 11.342 -4.974 -8.005 1.00 94.56 82 ILE A N 1
ATOM 642 C CA . ILE A 1 82 ? 11.086 -3.572 -7.710 1.00 94.56 82 ILE A CA 1
ATOM 643 C C . ILE A 1 82 ? 11.660 -3.253 -6.333 1.00 94.56 82 ILE A C 1
ATOM 645 O O . ILE A 1 82 ? 11.448 -3.991 -5.373 1.00 94.56 82 ILE A O 1
ATOM 649 N N . LYS A 1 83 ? 12.414 -2.155 -6.266 1.00 96.44 83 LYS A N 1
ATOM 650 C CA . LYS A 1 83 ? 12.981 -1.592 -5.037 1.00 96.44 83 LYS A CA 1
ATOM 651 C C . LYS A 1 83 ? 12.434 -0.187 -4.868 1.00 96.44 83 LYS A C 1
ATOM 653 O O . LYS A 1 83 ? 12.614 0.633 -5.769 1.00 96.44 83 LYS A O 1
ATOM 658 N N . GLU A 1 84 ? 11.791 0.090 -3.746 1.00 96.06 84 GLU A N 1
ATOM 659 C CA . GLU A 1 84 ? 11.101 1.349 -3.480 1.00 96.06 84 GLU A CA 1
ATOM 660 C C . GLU A 1 84 ? 11.626 1.973 -2.199 1.00 96.06 84 GLU A C 1
ATOM 662 O O . GLU A 1 84 ? 11.669 1.322 -1.161 1.00 96.06 84 GLU A O 1
ATOM 667 N N . ASN A 1 85 ? 11.994 3.247 -2.277 1.00 95.94 85 ASN A N 1
ATOM 668 C CA . ASN A 1 85 ? 12.299 4.068 -1.114 1.00 95.94 85 ASN A CA 1
ATOM 669 C C . ASN A 1 85 ? 11.118 4.999 -0.878 1.00 95.94 85 ASN A C 1
ATOM 671 O O . ASN A 1 85 ? 10.692 5.689 -1.810 1.00 95.94 85 ASN A O 1
ATOM 675 N N . ILE A 1 86 ? 10.605 5.000 0.347 1.00 92.06 86 ILE A N 1
ATOM 676 C CA . ILE A 1 86 ? 9.453 5.794 0.755 1.00 92.06 86 ILE A CA 1
ATOM 677 C C . ILE A 1 86 ? 9.919 6.844 1.757 1.00 92.06 86 ILE A C 1
ATOM 679 O O . ILE A 1 86 ? 10.448 6.515 2.816 1.00 92.06 86 ILE A O 1
ATOM 683 N N . ASN A 1 87 ? 9.697 8.103 1.397 1.00 89.31 87 ASN A N 1
ATOM 684 C CA . ASN A 1 87 ? 10.006 9.280 2.192 1.00 89.31 87 ASN A CA 1
ATOM 685 C C . ASN A 1 87 ? 8.712 10.075 2.364 1.00 89.31 87 ASN A C 1
ATOM 687 O O . ASN A 1 87 ? 8.414 10.961 1.565 1.00 89.31 87 ASN A O 1
ATOM 691 N N . ASP A 1 88 ? 7.928 9.717 3.380 1.00 80.62 88 ASP A N 1
ATOM 692 C CA . ASP A 1 88 ? 6.619 10.303 3.677 1.00 80.62 88 ASP A CA 1
ATOM 693 C C . ASP A 1 88 ? 5.665 10.291 2.468 1.00 80.62 88 ASP A C 1
ATOM 695 O O . ASP A 1 88 ? 5.015 9.285 2.181 1.00 80.62 88 ASP A O 1
ATOM 699 N N . THR A 1 89 ? 5.573 11.416 1.760 1.00 85.62 89 THR A N 1
ATOM 700 C CA . THR A 1 89 ? 4.702 11.626 0.600 1.00 85.62 89 THR A CA 1
ATOM 701 C C . THR A 1 89 ? 5.322 11.182 -0.720 1.00 85.62 89 THR A C 1
ATOM 703 O O . THR A 1 89 ? 4.605 11.064 -1.713 1.00 85.62 89 THR A O 1
ATOM 706 N N . ASP A 1 90 ? 6.631 10.937 -0.754 1.00 93.00 90 ASP A N 1
ATOM 707 C CA . ASP A 1 90 ? 7.374 10.631 -1.972 1.00 93.00 90 ASP A CA 1
ATOM 708 C C . ASP A 1 90 ? 7.820 9.170 -2.013 1.00 93.00 90 ASP A C 1
ATOM 710 O O . ASP A 1 90 ? 8.394 8.640 -1.061 1.00 93.00 90 ASP A O 1
ATOM 714 N N . VAL A 1 91 ? 7.603 8.515 -3.156 1.00 94.94 91 VAL A N 1
ATOM 715 C CA . VAL A 1 91 ? 8.041 7.135 -3.398 1.00 94.94 91 VAL A CA 1
ATOM 716 C C . VAL A 1 91 ? 8.892 7.076 -4.655 1.00 94.94 91 VAL A C 1
ATOM 718 O O . VAL A 1 91 ? 8.426 7.349 -5.763 1.00 94.94 91 VAL A O 1
ATOM 721 N N . SER A 1 92 ? 10.148 6.671 -4.484 1.00 96.38 92 SER A N 1
ATOM 722 C CA . SER A 1 92 ? 11.110 6.477 -5.569 1.00 96.38 92 SER A CA 1
ATOM 723 C C . SER A 1 92 ? 11.347 4.994 -5.805 1.00 96.38 92 SER A C 1
ATOM 725 O O . SER A 1 92 ? 11.860 4.301 -4.928 1.00 96.38 92 SER A O 1
ATOM 727 N N . SER A 1 93 ? 11.026 4.510 -7.002 1.00 96.31 93 SER A N 1
ATOM 728 C CA . SER A 1 93 ? 11.117 3.092 -7.355 1.00 96.31 93 SER A CA 1
ATOM 729 C C . SER A 1 93 ? 12.119 2.849 -8.477 1.00 96.31 93 SER A C 1
ATOM 731 O O . SER A 1 93 ? 12.125 3.559 -9.485 1.00 96.31 93 SER A O 1
ATOM 733 N N . L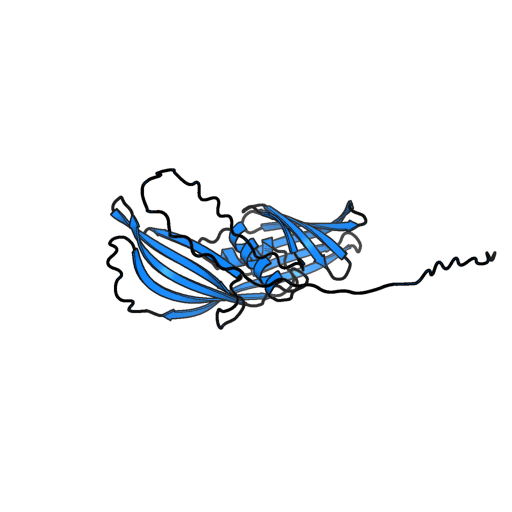YS A 1 94 ? 12.926 1.795 -8.343 1.00 97.00 94 LYS A N 1
ATOM 734 C CA . LYS A 1 94 ? 13.718 1.214 -9.433 1.00 97.00 94 LYS A CA 1
ATOM 735 C C . LYS A 1 94 ? 13.132 -0.137 -9.810 1.00 97.00 94 LYS A C 1
ATOM 737 O O . LYS A 1 94 ? 12.917 -0.979 -8.940 1.00 97.00 94 LYS A O 1
ATOM 742 N N . VAL A 1 95 ? 12.908 -0.341 -11.102 1.00 95.31 95 VAL A N 1
ATOM 743 C CA . VAL A 1 95 ? 12.292 -1.548 -11.654 1.00 95.31 95 VAL A CA 1
ATOM 744 C C . VAL A 1 95 ? 13.320 -2.271 -12.515 1.00 95.31 95 VAL A C 1
ATOM 746 O O . VAL A 1 95 ? 13.842 -1.720 -13.487 1.00 95.31 95 VAL A O 1
ATOM 749 N N . TYR A 1 96 ? 13.605 -3.519 -12.164 1.00 95.88 96 TYR A N 1
ATOM 750 C CA . TYR A 1 96 ? 14.570 -4.379 -12.837 1.00 95.88 96 TYR A CA 1
ATOM 751 C C . TYR A 1 96 ? 13.843 -5.541 -13.507 1.00 95.88 96 TYR A C 1
ATOM 753 O O . TYR A 1 96 ? 13.096 -6.258 -12.847 1.00 95.88 96 TYR A O 1
ATOM 761 N N . LYS A 1 97 ? 14.070 -5.765 -14.802 1.00 94.62 97 LYS A N 1
ATOM 762 C CA . LYS A 1 97 ? 13.619 -6.984 -15.480 1.00 94.62 97 LYS A CA 1
ATOM 763 C C . LYS A 1 97 ? 14.594 -8.114 -15.167 1.00 94.62 97 LYS A C 1
ATOM 765 O O . LYS A 1 97 ? 15.803 -7.948 -15.329 1.00 94.62 97 LYS A O 1
ATOM 770 N N . MET A 1 98 ? 14.073 -9.259 -14.741 1.00 93.25 98 MET A N 1
ATOM 771 C CA . MET A 1 98 ? 14.882 -10.438 -14.447 1.00 93.25 98 MET A CA 1
ATOM 772 C C . MET A 1 98 ? 15.097 -11.246 -15.729 1.00 93.25 98 MET A C 1
ATOM 774 O O . MET A 1 98 ? 14.146 -11.787 -16.292 1.00 93.25 98 MET A O 1
ATOM 778 N N . VAL A 1 99 ? 16.344 -11.345 -16.196 1.00 92.88 99 VAL A N 1
ATOM 779 C CA . VAL A 1 99 ? 16.712 -12.118 -17.396 1.00 92.88 99 VAL A CA 1
ATOM 780 C C . VAL A 1 99 ? 17.851 -13.066 -17.047 1.00 92.88 99 VAL A C 1
ATOM 782 O O . VAL A 1 99 ? 18.935 -12.623 -16.675 1.00 92.88 99 VAL A O 1
ATOM 785 N N . ASN A 1 100 ? 17.611 -14.377 -17.150 1.00 90.25 100 ASN A N 1
ATOM 786 C CA . ASN A 1 100 ? 18.593 -15.423 -16.827 1.00 90.25 100 ASN A CA 1
ATOM 787 C C . ASN A 1 100 ? 19.254 -15.227 -15.444 1.00 90.25 100 ASN A C 1
ATOM 789 O O . ASN A 1 100 ? 20.469 -15.349 -15.301 1.00 90.25 100 ASN A O 1
ATOM 793 N N . GLY A 1 101 ? 18.456 -14.849 -14.439 1.00 84.44 101 GLY A N 1
ATOM 794 C CA . GLY A 1 101 ? 18.922 -14.604 -13.069 1.00 84.44 101 GLY A CA 1
ATOM 795 C C . GLY A 1 101 ? 19.643 -13.268 -12.841 1.00 84.44 101 GLY A C 1
ATOM 796 O O . GLY A 1 101 ? 20.086 -13.018 -11.725 1.00 84.44 101 GLY A O 1
ATOM 797 N N . LYS A 1 102 ? 19.756 -12.396 -13.853 1.00 91.81 102 LYS A N 1
ATOM 798 C CA . LYS A 1 102 ? 20.377 -11.066 -13.730 1.00 91.81 102 LYS A CA 1
ATOM 799 C C . LYS A 1 102 ? 19.331 -9.951 -13.671 1.00 91.81 102 LYS A C 1
ATOM 801 O O . LYS A 1 102 ? 18.346 -9.985 -14.408 1.00 91.81 102 LYS A O 1
ATOM 806 N N . GLU A 1 103 ? 19.587 -8.952 -12.825 1.00 94.56 103 GLU A N 1
ATOM 807 C CA . GLU A 1 103 ? 18.813 -7.708 -12.732 1.00 94.56 103 GLU A CA 1
ATOM 808 C C . GLU A 1 103 ? 19.217 -6.761 -13.879 1.00 94.56 103 GLU A C 1
ATOM 810 O O . GLU A 1 103 ? 20.355 -6.292 -13.928 1.00 94.56 103 GLU A O 1
ATOM 815 N N . ILE A 1 104 ? 18.297 -6.459 -14.800 1.00 95.12 104 ILE A N 1
ATOM 816 C CA . ILE A 1 104 ? 18.495 -5.450 -15.852 1.00 95.12 104 ILE A CA 1
ATOM 817 C C . ILE A 1 104 ? 17.608 -4.249 -15.537 1.00 95.12 104 ILE A C 1
ATOM 819 O O . ILE A 1 104 ? 16.386 -4.384 -15.518 1.00 95.12 104 ILE A O 1
ATOM 823 N N . LEU A 1 105 ? 18.201 -3.076 -15.289 1.00 95.69 105 LEU A N 1
ATOM 824 C CA . LEU A 1 105 ? 17.434 -1.856 -15.017 1.00 95.69 105 LEU A CA 1
ATOM 825 C C . LEU A 1 105 ? 16.523 -1.535 -16.213 1.00 95.69 105 LEU A C 1
ATOM 827 O O . LEU A 1 105 ? 17.003 -1.347 -17.328 1.00 95.69 105 LEU A O 1
ATOM 831 N N . TYR A 1 106 ? 15.215 -1.497 -15.966 1.00 94.50 106 TYR A N 1
ATOM 832 C CA . TYR A 1 106 ? 14.185 -1.405 -17.000 1.00 94.50 106 TYR A CA 1
ATOM 833 C C . TYR A 1 106 ? 13.441 -0.070 -16.959 1.00 94.50 106 TYR A C 1
ATOM 835 O O . TYR A 1 106 ? 13.269 0.576 -17.993 1.00 94.50 106 TYR A O 1
ATOM 843 N N . SER A 1 107 ? 13.046 0.378 -15.768 1.00 95.00 107 SER A N 1
ATOM 844 C CA . SER A 1 107 ? 12.377 1.666 -15.577 1.00 95.00 107 SER A CA 1
ATOM 845 C C . SER A 1 107 ? 12.631 2.248 -14.186 1.00 95.00 107 SER A C 1
ATOM 847 O O . SER A 1 107 ? 13.169 1.589 -13.289 1.00 95.00 107 SER A O 1
ATOM 849 N N . SER A 1 108 ? 12.266 3.516 -14.016 1.00 96.19 108 SER A N 1
ATOM 850 C CA . SER A 1 108 ? 12.135 4.159 -12.708 1.00 96.19 108 SER A CA 1
ATOM 851 C C . SER A 1 108 ? 10.742 4.754 -12.560 1.00 96.19 108 SER A C 1
ATOM 853 O O . SER A 1 108 ? 10.151 5.190 -13.546 1.00 96.19 108 SER A O 1
ATOM 855 N N . ILE A 1 109 ? 10.215 4.754 -11.337 1.00 95.06 109 ILE A N 1
ATOM 856 C CA . ILE A 1 109 ? 8.907 5.332 -11.019 1.00 95.06 109 ILE A CA 1
ATOM 857 C C . ILE A 1 109 ? 9.108 6.372 -9.927 1.00 95.06 109 ILE A C 1
ATOM 859 O O . ILE A 1 109 ? 9.625 6.048 -8.859 1.00 95.06 109 ILE A O 1
ATOM 863 N N . SER A 1 110 ? 8.683 7.603 -10.185 1.00 95.69 110 SER A N 1
ATOM 864 C CA . SER A 1 110 ? 8.582 8.649 -9.170 1.00 95.69 110 SER A CA 1
ATOM 865 C C . SER A 1 110 ? 7.116 8.869 -8.841 1.00 95.69 110 SER A C 1
ATOM 867 O O . SER A 1 110 ? 6.310 9.068 -9.752 1.00 95.69 110 SER A O 1
ATOM 869 N N . SER A 1 111 ? 6.760 8.797 -7.563 1.00 95.19 111 SER A N 1
ATOM 870 C CA . SER A 1 111 ? 5.393 9.020 -7.101 1.00 95.19 111 SER A CA 1
ATOM 871 C C . SER A 1 111 ? 5.359 10.077 -6.015 1.00 95.19 111 SER A C 1
ATOM 873 O O . SER A 1 111 ? 6.201 10.050 -5.124 1.00 95.19 111 SER A O 1
ATOM 875 N N . HIS A 1 112 ? 4.359 10.949 -6.077 1.00 94.75 112 HIS A N 1
ATOM 876 C CA . HIS A 1 112 ? 4.113 11.983 -5.081 1.00 94.75 112 HIS A CA 1
ATOM 877 C C . HIS A 1 112 ? 2.653 11.933 -4.632 1.00 94.75 112 HIS A C 1
ATOM 879 O O . HIS A 1 112 ? 1.743 11.866 -5.468 1.00 94.75 112 HIS A O 1
ATOM 885 N N . LEU A 1 113 ? 2.438 11.941 -3.320 1.00 91.12 113 LEU A N 1
ATOM 886 C CA . LEU A 1 113 ? 1.131 12.048 -2.690 1.00 91.12 113 LEU A CA 1
ATOM 887 C C . LEU A 1 113 ? 0.778 13.522 -2.469 1.00 91.12 113 LEU A C 1
ATOM 889 O O . LEU A 1 113 ? 1.387 14.199 -1.646 1.00 91.12 113 LEU A O 1
ATOM 893 N N . GLU A 1 114 ? -0.277 13.977 -3.136 1.00 89.62 114 GLU A N 1
ATOM 894 C CA . GLU A 1 114 ? -0.890 15.283 -2.924 1.00 89.62 114 GLU A CA 1
ATOM 895 C C . GLU A 1 114 ? -2.296 15.091 -2.332 1.00 89.62 114 GLU A C 1
ATOM 897 O O . GLU A 1 114 ? -3.253 14.675 -3.000 1.00 89.62 114 GLU A O 1
ATOM 902 N N . GLY A 1 115 ? -2.416 15.338 -1.025 1.00 86.56 115 GLY A N 1
ATOM 903 C CA . GLY A 1 115 ? -3.642 15.087 -0.270 1.00 86.56 115 GLY A CA 1
ATOM 904 C C . GLY A 1 115 ? -4.031 13.606 -0.283 1.00 86.56 115 GLY A C 1
ATOM 905 O O . GLY A 1 115 ? -3.390 12.781 0.356 1.00 86.56 115 GLY A O 1
ATOM 906 N N . GLN A 1 116 ? -5.110 13.279 -0.995 1.00 86.81 116 GLN A N 1
ATOM 907 C CA . GLN A 1 116 ? -5.654 11.919 -1.128 1.00 86.81 116 GLN A CA 1
ATOM 908 C C . GLN A 1 116 ? -5.290 11.250 -2.464 1.00 86.81 116 GLN A C 1
ATOM 910 O O . GLN A 1 116 ? -5.733 10.136 -2.746 1.00 86.81 116 GLN A O 1
ATOM 915 N N . THR A 1 117 ? -4.523 11.936 -3.315 1.00 89.81 117 THR A N 1
ATOM 916 C CA . THR A 1 117 ? -4.199 11.474 -4.667 1.00 89.81 117 THR A CA 1
ATOM 917 C C . THR A 1 117 ? -2.703 11.263 -4.803 1.00 89.81 117 THR A C 1
ATOM 919 O O . THR A 1 117 ? -1.915 12.169 -4.563 1.00 89.81 117 THR A O 1
ATOM 922 N N . VAL A 1 118 ? -2.306 10.079 -5.245 1.00 92.44 118 VAL A N 1
ATOM 923 C CA . VAL A 1 118 ? -0.944 9.779 -5.665 1.00 92.44 118 VAL A CA 1
ATOM 924 C C . VAL A 1 118 ? -0.845 9.930 -7.168 1.00 92.44 118 VAL A C 1
ATOM 926 O O . VAL A 1 118 ? -1.635 9.348 -7.913 1.00 92.44 118 VAL A O 1
ATOM 929 N N . LYS A 1 119 ? 0.150 10.687 -7.616 1.00 93.81 119 LYS A N 1
ATOM 930 C CA . LYS A 1 119 ? 0.546 10.770 -9.018 1.00 93.81 119 LYS A CA 1
ATOM 931 C C . LYS A 1 119 ? 1.873 10.047 -9.189 1.00 93.81 119 LYS A C 1
ATOM 933 O O . LYS A 1 119 ? 2.862 10.440 -8.582 1.00 93.81 119 LYS A O 1
ATOM 938 N N . SER A 1 120 ? 1.894 9.024 -10.035 1.00 93.50 120 SER A N 1
ATOM 939 C CA . SER A 1 120 ? 3.083 8.237 -10.364 1.00 93.50 120 SER A CA 1
ATOM 940 C C . SER A 1 120 ? 3.490 8.475 -11.810 1.00 93.50 120 SER A C 1
ATOM 942 O O . SER A 1 120 ? 2.650 8.493 -12.706 1.00 93.50 120 SER A O 1
ATOM 944 N N . THR A 1 121 ? 4.786 8.636 -12.044 1.00 94.25 121 THR A N 1
ATOM 945 C CA . THR A 1 121 ? 5.379 8.798 -13.371 1.00 94.25 121 THR A CA 1
ATOM 946 C C . THR A 1 121 ? 6.449 7.734 -13.562 1.00 94.25 121 THR A C 1
ATOM 948 O O . THR A 1 121 ? 7.443 7.735 -12.838 1.00 94.25 121 THR A O 1
ATOM 951 N N . GLU A 1 122 ? 6.243 6.827 -14.515 1.00 94.06 122 GLU A N 1
ATOM 952 C CA . GLU A 1 122 ? 7.206 5.791 -14.895 1.00 94.06 122 GLU A CA 1
ATOM 953 C C . GLU A 1 122 ? 7.971 6.224 -16.148 1.00 94.06 122 GLU A C 1
ATOM 955 O O . GLU A 1 122 ? 7.362 6.564 -17.162 1.00 94.06 122 GLU A O 1
ATOM 960 N N . TYR A 1 123 ? 9.302 6.188 -16.086 1.00 95.12 123 TYR A N 1
ATOM 961 C CA . TYR A 1 123 ? 10.186 6.375 -17.234 1.00 95.12 123 TYR A CA 1
ATOM 962 C C . TYR A 1 123 ? 10.821 5.042 -17.627 1.00 95.12 123 TYR A C 1
ATOM 964 O O . TYR A 1 123 ? 11.521 4.417 -16.825 1.00 95.12 123 TYR A O 1
ATOM 972 N N . ASN A 1 124 ? 10.592 4.610 -18.864 1.00 93.31 124 ASN A N 1
ATOM 973 C CA . ASN A 1 124 ? 11.094 3.351 -19.400 1.00 93.31 124 ASN A CA 1
ATOM 974 C C . ASN A 1 124 ? 12.421 3.563 -20.146 1.00 93.31 124 ASN A C 1
ATOM 976 O O . ASN A 1 124 ? 12.472 4.244 -21.169 1.00 93.31 124 ASN A O 1
ATOM 980 N N . TYR A 1 125 ? 13.497 2.935 -19.665 1.00 93.25 125 TYR A N 1
ATOM 981 C CA . TYR A 1 125 ? 14.843 3.101 -20.224 1.00 93.25 125 TYR A CA 1
ATOM 982 C C . TYR A 1 125 ? 15.043 2.407 -21.577 1.00 93.25 125 TYR A C 1
ATOM 984 O O . TYR A 1 125 ? 15.986 2.735 -22.290 1.00 93.25 125 TYR A O 1
ATOM 992 N N . ILE A 1 126 ? 14.179 1.456 -21.943 1.00 89.62 126 ILE A N 1
ATOM 993 C CA . ILE A 1 126 ? 14.298 0.694 -23.191 1.00 89.62 126 ILE A CA 1
ATOM 994 C C . ILE A 1 126 ? 13.742 1.482 -24.376 1.00 89.62 126 ILE A C 1
ATOM 996 O O . ILE A 1 126 ? 14.325 1.462 -25.457 1.00 89.62 126 ILE A O 1
ATOM 1000 N N . ASN A 1 127 ? 12.607 2.159 -24.189 1.00 90.69 127 ASN A N 1
ATOM 1001 C CA . ASN A 1 127 ? 11.922 2.880 -25.266 1.00 90.69 127 ASN A CA 1
ATOM 1002 C C . ASN A 1 127 ? 11.874 4.406 -25.069 1.00 90.69 127 ASN A C 1
ATOM 1004 O O . ASN A 1 127 ? 11.339 5.099 -25.933 1.00 90.69 127 ASN A O 1
ATOM 1008 N N . GLY A 1 128 ? 12.401 4.925 -23.955 1.00 91.06 128 GLY A N 1
ATOM 1009 C CA . GLY A 1 128 ? 12.435 6.354 -23.635 1.00 91.06 128 GLY A CA 1
ATOM 1010 C C . GLY A 1 128 ? 11.064 6.978 -23.366 1.00 91.06 128 GLY A C 1
ATOM 1011 O O . GLY A 1 128 ? 10.945 8.202 -23.368 1.00 91.06 128 GLY A O 1
ATOM 1012 N N . LYS A 1 129 ? 10.010 6.171 -23.183 1.00 92.69 129 LYS A N 1
ATOM 1013 C CA . LYS A 1 129 ? 8.653 6.671 -22.945 1.00 92.69 129 LYS A CA 1
ATOM 1014 C C . LYS A 1 129 ? 8.420 6.964 -21.471 1.00 92.69 129 LYS A C 1
ATOM 1016 O O . LYS A 1 129 ? 8.903 6.248 -20.593 1.00 92.69 129 LYS A O 1
ATOM 1021 N N . THR A 1 130 ? 7.590 7.975 -21.246 1.00 93.69 130 THR A N 1
ATOM 1022 C CA . THR A 1 130 ? 7.080 8.347 -19.931 1.00 93.69 130 THR A CA 1
ATOM 1023 C C . THR A 1 130 ? 5.583 8.093 -19.879 1.00 93.69 130 THR A C 1
ATOM 1025 O O . THR A 1 130 ? 4.847 8.551 -20.753 1.00 93.69 130 THR A O 1
ATOM 1028 N N . GLU A 1 131 ? 5.127 7.401 -18.841 1.00 91.19 131 GLU A N 1
ATOM 1029 C CA . GLU A 1 131 ? 3.709 7.174 -18.571 1.00 91.19 131 GLU A CA 1
ATOM 1030 C C . GLU A 1 131 ? 3.348 7.739 -17.199 1.00 91.19 131 GLU A C 1
ATOM 1032 O O . GLU A 1 131 ? 4.090 7.588 -16.230 1.00 91.19 131 GLU A O 1
ATOM 1037 N N . THR A 1 132 ? 2.203 8.414 -17.110 1.00 91.56 132 THR A N 1
ATOM 1038 C CA . THR A 1 132 ? 1.687 8.964 -15.854 1.00 91.56 132 THR A CA 1
ATOM 1039 C C . THR A 1 132 ? 0.413 8.237 -15.465 1.00 91.56 132 THR A C 1
ATOM 1041 O O . THR A 1 132 ? -0.487 8.066 -16.286 1.00 91.56 132 THR A O 1
ATOM 1044 N N . SER A 1 133 ? 0.328 7.854 -14.198 1.00 88.75 133 SER A N 1
ATOM 1045 C CA . SER A 1 133 ? -0.840 7.225 -13.598 1.00 88.75 133 SER A CA 1
ATOM 1046 C C . SER A 1 133 ? -1.219 7.939 -12.307 1.00 88.75 133 SER A C 1
ATOM 1048 O O . SER A 1 133 ? -0.381 8.564 -11.656 1.00 88.75 133 SER A O 1
ATOM 1050 N N . THR A 1 134 ? -2.491 7.856 -11.936 1.00 90.00 134 THR A N 1
ATOM 1051 C CA . THR A 1 134 ? -2.996 8.412 -10.682 1.00 90.00 134 THR A CA 1
ATOM 1052 C C . THR A 1 134 ? -3.748 7.350 -9.902 1.00 90.00 134 THR A C 1
ATOM 1054 O O . THR A 1 134 ? -4.425 6.512 -10.498 1.00 90.00 134 THR A O 1
ATOM 1057 N N . LEU A 1 135 ? -3.642 7.405 -8.57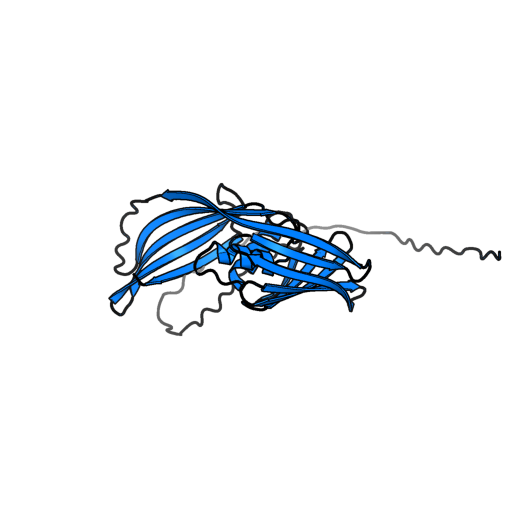6 1.00 90.62 135 LEU A N 1
ATOM 1058 C CA . LEU A 1 135 ? -4.438 6.626 -7.636 1.00 90.62 135 LEU A CA 1
ATOM 1059 C C . LEU A 1 135 ? -5.002 7.570 -6.580 1.00 90.62 135 LEU A C 1
ATOM 1061 O O . LEU A 1 135 ? -4.250 8.282 -5.928 1.00 90.62 135 LEU A O 1
ATOM 1065 N N . LYS A 1 136 ? -6.313 7.552 -6.376 1.00 89.75 136 LYS A N 1
ATOM 1066 C CA . LYS A 1 136 ? -6.984 8.302 -5.319 1.00 89.75 136 LYS A CA 1
ATOM 1067 C C . LYS A 1 136 ? -7.482 7.341 -4.247 1.00 89.75 136 LYS A C 1
ATOM 1069 O O . LYS A 1 136 ? -8.191 6.388 -4.574 1.00 89.75 136 LYS A O 1
ATOM 1074 N N . ALA A 1 137 ? -7.118 7.602 -2.995 1.00 87.44 137 ALA A N 1
ATOM 1075 C CA . ALA A 1 137 ? -7.621 6.880 -1.836 1.00 87.44 137 ALA A CA 1
ATOM 1076 C C . ALA A 1 137 ? -8.658 7.734 -1.104 1.00 87.44 137 ALA A C 1
ATOM 1078 O O . ALA A 1 137 ? -8.375 8.883 -0.796 1.00 87.44 137 ALA A O 1
ATOM 1079 N N . GLU A 1 138 ? -9.841 7.194 -0.813 1.00 88.69 138 GLU A N 1
ATOM 1080 C CA . GLU A 1 138 ? -10.880 7.909 -0.055 1.00 88.69 138 GLU A CA 1
ATOM 1081 C C . GLU A 1 138 ? -11.629 6.967 0.883 1.00 88.69 138 GLU A C 1
ATOM 1083 O O . GLU A 1 138 ? -11.899 5.815 0.534 1.00 88.69 138 GLU A O 1
ATOM 1088 N N . ILE A 1 139 ? -12.028 7.458 2.058 1.00 84.75 139 ILE A N 1
ATOM 1089 C CA . ILE A 1 139 ? -12.982 6.729 2.898 1.00 84.75 139 ILE A CA 1
ATOM 1090 C C . ILE A 1 139 ? -14.368 6.833 2.250 1.00 84.75 139 ILE A C 1
ATOM 1092 O O . ILE A 1 139 ? -14.901 7.922 2.057 1.00 84.75 139 ILE A O 1
ATOM 1096 N N . SER A 1 140 ? -14.962 5.685 1.945 1.00 75.69 140 SER A N 1
ATOM 1097 C CA . SER A 1 140 ? -16.313 5.536 1.397 1.00 75.69 140 SER A CA 1
ATOM 1098 C C . SER A 1 140 ? -17.158 4.714 2.362 1.00 75.69 140 SER A C 1
ATOM 1100 O O . SER A 1 140 ? -16.638 3.773 2.941 1.00 75.69 140 SER A O 1
ATOM 1102 N N . GLU A 1 141 ? -18.442 5.051 2.524 1.00 63.06 141 GLU A N 1
ATOM 1103 C CA . GLU A 1 141 ? -19.382 4.416 3.468 1.00 63.06 141 GLU A CA 1
ATOM 1104 C C . GLU A 1 141 ? -18.926 4.477 4.938 1.00 63.06 141 GLU A C 1
ATOM 1106 O O . GLU A 1 141 ? -17.861 4.005 5.304 1.00 63.06 141 GLU A O 1
ATOM 1111 N N . ASN A 1 142 ? -19.747 5.012 5.838 1.00 67.38 142 ASN A N 1
ATOM 1112 C CA . ASN A 1 142 ? -19.474 4.903 7.269 1.00 67.38 142 ASN A CA 1
ATOM 1113 C C . ASN A 1 142 ? -20.745 4.470 7.984 1.00 67.38 142 ASN A C 1
ATOM 1115 O O . ASN A 1 142 ? -21.711 5.226 8.077 1.00 67.38 142 ASN A O 1
ATOM 1119 N N . LYS A 1 143 ? -20.751 3.223 8.452 1.00 74.88 143 LYS A N 1
ATOM 1120 C CA . LYS A 1 143 ? -21.823 2.683 9.274 1.00 74.88 143 LYS A CA 1
ATOM 1121 C C . LYS A 1 143 ? -21.260 2.306 10.631 1.00 74.88 143 LYS A C 1
ATOM 1123 O O . LYS A 1 143 ? -20.544 1.313 10.762 1.00 74.88 143 LYS A O 1
ATOM 1128 N N . THR A 1 144 ? -21.647 3.064 11.642 1.00 76.25 144 THR A N 1
ATOM 1129 C CA . THR A 1 144 ? -21.466 2.667 13.032 1.00 76.25 144 THR A CA 1
ATOM 1130 C C . THR A 1 144 ? -22.601 1.733 13.429 1.00 76.25 144 THR A C 1
ATOM 1132 O O . THR A 1 144 ? -23.778 2.038 13.243 1.00 76.25 144 THR A O 1
ATOM 1135 N N . VAL A 1 145 ? -22.238 0.573 13.962 1.00 69.56 145 VAL A N 1
ATOM 1136 C CA . VAL A 1 145 ? -23.159 -0.350 14.616 1.00 69.56 145 VAL A CA 1
ATOM 1137 C C . VAL A 1 145 ? -22.810 -0.343 16.096 1.00 69.56 145 VAL A C 1
ATOM 1139 O O . VAL A 1 145 ? -21.757 -0.836 16.508 1.00 69.56 145 VAL A O 1
ATOM 1142 N N . GLU A 1 146 ? -23.687 0.248 16.900 1.00 61.84 146 GLU A N 1
ATOM 1143 C CA . GLU A 1 146 ? -23.643 0.067 18.345 1.00 61.84 146 GLU A CA 1
ATOM 1144 C C . GLU A 1 146 ? -24.218 -1.315 18.654 1.00 61.84 146 GLU A C 1
ATOM 1146 O O . GLU A 1 146 ? -25.414 -1.556 18.504 1.00 61.84 146 GLU A O 1
ATOM 1151 N N . GLU A 1 147 ? -23.360 -2.252 19.048 1.00 55.44 147 GLU A N 1
ATOM 1152 C CA . GLU A 1 147 ? -23.844 -3.474 19.682 1.00 55.44 147 GLU A CA 1
ATOM 1153 C C . GLU A 1 147 ? -23.884 -3.255 21.191 1.00 55.44 147 GLU A C 1
ATOM 1155 O O . GLU A 1 147 ? -22.858 -3.032 21.837 1.00 55.44 147 GLU A O 1
ATOM 1160 N N . ASN A 1 148 ? -25.072 -3.395 21.773 1.00 47.19 148 ASN A N 1
ATOM 1161 C CA . ASN A 1 148 ? -25.229 -3.600 23.207 1.00 47.19 148 ASN A CA 1
ATOM 1162 C C . ASN A 1 148 ? -24.752 -5.019 23.562 1.00 47.19 148 ASN A C 1
ATOM 1164 O O . ASN A 1 148 ? -25.554 -5.889 23.896 1.00 47.19 148 ASN A O 1
ATOM 1168 N N . GLN A 1 149 ? -23.450 -5.294 23.444 1.00 50.12 149 GLN A N 1
ATOM 1169 C CA . GLN A 1 149 ? -22.899 -6.546 23.953 1.00 50.12 149 GLN A CA 1
ATOM 1170 C C . GLN A 1 149 ? -22.938 -6.512 25.482 1.00 50.12 149 GLN A C 1
ATOM 1172 O O . GLN A 1 149 ? -22.428 -5.581 26.113 1.00 50.12 149 GLN A O 1
ATOM 1177 N N . LEU A 1 150 ? -23.551 -7.544 26.070 1.00 47.66 150 LEU A N 1
ATOM 1178 C CA . LEU A 1 150 ? -23.532 -7.795 27.507 1.00 47.66 150 LEU A CA 1
ATOM 1179 C C . LEU A 1 150 ? -22.089 -7.713 28.007 1.00 47.66 150 LEU A C 1
ATOM 1181 O O . LEU A 1 150 ? -21.212 -8.456 27.569 1.00 47.66 150 LEU A O 1
ATOM 1185 N N . LEU A 1 151 ? -21.870 -6.750 28.901 1.00 48.88 151 LEU A N 1
ATOM 1186 C CA . LEU A 1 151 ? -20.591 -6.410 29.507 1.00 48.88 151 LEU A CA 1
ATOM 1187 C C . LEU A 1 151 ? -19.876 -7.679 29.984 1.00 48.88 151 LEU A C 1
ATOM 1189 O O . LEU A 1 151 ? -20.230 -8.245 31.019 1.00 48.88 151 LEU A O 1
ATOM 1193 N N . SER A 1 152 ? -18.822 -8.094 29.277 1.00 43.62 152 SER A N 1
ATOM 1194 C CA . SER A 1 152 ? -17.834 -8.969 29.896 1.00 43.62 152 SER A CA 1
ATOM 1195 C C . SER A 1 152 ? -17.274 -8.212 31.095 1.00 43.62 152 SER A C 1
ATOM 1197 O O . SER A 1 152 ? -16.746 -7.107 30.958 1.00 43.62 152 SER A O 1
ATOM 1199 N N . ARG A 1 153 ? -17.453 -8.787 32.286 1.00 44.06 153 ARG A N 1
ATOM 1200 C CA . ARG A 1 153 ? -17.107 -8.244 33.612 1.00 44.06 153 ARG A CA 1
ATOM 1201 C C . ARG A 1 153 ? -15.587 -8.107 33.837 1.00 44.06 153 ARG A C 1
ATOM 1203 O O . ARG A 1 153 ? -15.110 -8.207 34.960 1.00 44.06 153 ARG A O 1
ATOM 1210 N N . SER A 1 154 ? -14.812 -7.883 32.778 1.00 51.59 154 SER A N 1
ATOM 1211 C CA . SER A 1 154 ? -13.403 -7.519 32.862 1.00 51.59 154 SER A CA 1
ATOM 1212 C C . SER A 1 154 ? -13.280 -6.009 33.053 1.00 51.59 154 SER A C 1
ATOM 1214 O O . SER A 1 154 ? -13.652 -5.223 32.183 1.00 51.59 154 SER A O 1
ATOM 1216 N N . THR A 1 155 ? -12.700 -5.590 34.177 1.00 58.00 155 THR A N 1
ATOM 1217 C CA . THR A 1 155 ? -12.464 -4.182 34.552 1.00 58.00 155 THR A CA 1
ATOM 1218 C C . THR A 1 155 ? -11.581 -3.411 33.547 1.00 58.00 155 THR A C 1
ATOM 1220 O O . THR A 1 155 ? -11.431 -2.194 33.658 1.00 58.00 155 THR A O 1
ATOM 1223 N N . TYR A 1 156 ? -10.991 -4.089 32.553 1.00 66.81 156 TYR A N 1
ATOM 1224 C CA . TYR A 1 156 ? -9.893 -3.564 31.733 1.00 66.81 156 TYR A CA 1
ATOM 1225 C C . TYR A 1 156 ? -10.199 -3.381 30.239 1.00 66.81 156 TYR A C 1
ATOM 1227 O O . TYR A 1 156 ? -9.434 -2.681 29.572 1.00 66.81 156 TYR A O 1
ATOM 1235 N N . LYS A 1 157 ? -11.288 -3.949 29.698 1.00 76.00 157 LYS A N 1
ATOM 1236 C CA . LYS A 1 157 ? -11.685 -3.787 28.283 1.00 76.00 157 LYS A CA 1
ATOM 1237 C C . LYS A 1 157 ? -13.209 -3.718 28.165 1.00 76.00 157 LYS A C 1
ATOM 1239 O O . LYS A 1 157 ? -13.896 -4.699 28.413 1.00 76.00 157 LYS A O 1
ATOM 1244 N N . LYS A 1 158 ? -13.725 -2.565 27.743 1.00 83.00 158 LYS A N 1
ATOM 1245 C CA . LYS A 1 158 ? -15.145 -2.319 27.470 1.00 83.00 158 LYS A CA 1
ATOM 1246 C C . LYS A 1 158 ? -15.342 -2.106 25.974 1.00 83.00 158 LYS A C 1
ATOM 1248 O O . LYS A 1 158 ? -14.748 -1.191 25.412 1.00 83.00 158 LYS A O 1
ATOM 1253 N N . TYR A 1 159 ? -16.166 -2.927 25.334 1.00 84.75 159 TYR A N 1
ATOM 1254 C CA . TYR A 1 159 ? -16.588 -2.690 23.953 1.00 84.75 159 TYR A CA 1
ATOM 1255 C C . TYR A 1 159 ? -17.437 -1.413 23.859 1.00 84.75 159 TYR A C 1
ATOM 1257 O O . TYR A 1 159 ? -18.213 -1.119 24.770 1.00 84.75 159 TYR A O 1
ATOM 1265 N N . ILE A 1 160 ? -17.231 -0.630 22.799 1.00 85.00 160 ILE A N 1
ATOM 1266 C CA . ILE A 1 160 ? -17.961 0.618 22.545 1.00 85.00 160 ILE A CA 1
ATOM 1267 C C . ILE A 1 160 ? -18.877 0.447 21.336 1.00 85.00 160 ILE A C 1
ATOM 1269 O O . ILE A 1 160 ? -20.070 0.697 21.444 1.00 85.00 160 ILE A O 1
ATOM 1273 N N . ARG A 1 161 ? -18.307 0.075 20.184 1.00 86.12 161 ARG A N 1
ATOM 1274 C CA . ARG A 1 161 ? -19.008 0.005 18.896 1.00 86.12 161 ARG A CA 1
ATOM 1275 C C . ARG A 1 161 ? -18.168 -0.717 17.843 1.00 86.12 161 ARG A C 1
ATOM 1277 O O . ARG A 1 161 ? -16.955 -0.874 18.018 1.00 86.12 161 ARG A O 1
ATOM 1284 N N . THR A 1 162 ? -18.797 -1.032 16.718 1.00 88.56 162 THR A N 1
ATOM 1285 C CA . THR A 1 162 ? -18.129 -1.469 15.493 1.00 88.56 162 THR A CA 1
ATOM 1286 C C . THR A 1 162 ? -18.379 -0.440 14.401 1.00 88.56 162 THR A C 1
ATOM 1288 O O . THR A 1 162 ? -19.521 -0.175 14.033 1.00 88.56 162 THR A O 1
ATOM 1291 N N . ASP A 1 163 ? -17.302 0.103 13.844 1.00 88.06 163 ASP A N 1
ATOM 1292 C CA . ASP A 1 163 ? -17.346 0.986 12.683 1.00 88.06 163 ASP A CA 1
ATOM 1293 C C . ASP A 1 163 ? -17.073 0.161 11.414 1.00 88.06 163 ASP A C 1
ATOM 1295 O O . ASP A 1 163 ? -16.151 -0.659 11.365 1.00 88.06 163 ASP A O 1
ATOM 1299 N N . ARG A 1 164 ? -17.888 0.349 10.377 1.00 89.94 164 ARG A N 1
ATOM 1300 C CA . ARG A 1 164 ? -17.753 -0.309 9.074 1.00 89.94 164 ARG A CA 1
ATOM 1301 C C . ARG A 1 164 ? -17.606 0.746 7.995 1.00 89.94 164 ARG A C 1
ATOM 1303 O O . ARG A 1 164 ? -18.517 1.546 7.805 1.00 89.94 164 ARG A O 1
ATOM 1310 N N . TYR A 1 165 ? -16.491 0.698 7.279 1.00 88.25 165 TYR A N 1
ATOM 1311 C CA . TYR A 1 165 ? -16.213 1.611 6.177 1.00 88.25 165 TYR A CA 1
ATOM 1312 C C . TYR A 1 165 ? -15.481 0.919 5.037 1.00 88.25 165 TYR A C 1
ATOM 1314 O O . TYR A 1 165 ? -15.077 -0.234 5.167 1.00 88.25 165 TYR A O 1
ATOM 1322 N N . GLY A 1 166 ? -15.359 1.592 3.906 1.00 87.62 166 GLY A N 1
ATOM 1323 C CA . GLY A 1 166 ? -14.556 1.204 2.759 1.00 87.62 166 GLY A CA 1
ATOM 1324 C C . GLY A 1 166 ? -13.447 2.220 2.508 1.00 87.62 166 GLY A C 1
ATOM 1325 O O . GLY A 1 166 ? -13.588 3.403 2.800 1.00 87.62 166 GLY A O 1
ATOM 1326 N N . VAL A 1 167 ? -12.341 1.765 1.943 1.00 87.88 167 VAL A N 1
ATOM 1327 C CA . VAL A 1 167 ? -11.297 2.598 1.355 1.00 87.88 167 VAL A CA 1
ATOM 1328 C C . VAL A 1 167 ? -11.384 2.383 -0.146 1.00 87.88 167 VAL A C 1
ATOM 1330 O O . VAL A 1 167 ? -11.077 1.299 -0.639 1.00 87.88 167 VAL A O 1
ATOM 1333 N N . SER A 1 168 ? -11.872 3.394 -0.852 1.00 86.69 168 SER A N 1
ATOM 1334 C CA . SER A 1 168 ? -11.918 3.419 -2.307 1.00 86.69 168 SER A CA 1
ATOM 1335 C C . SER A 1 168 ? -10.518 3.704 -2.833 1.00 86.69 168 SER A C 1
ATOM 1337 O O . SER A 1 168 ? -9.876 4.633 -2.359 1.00 86.69 168 SER A O 1
ATOM 1339 N N . LEU A 1 169 ? -10.064 2.927 -3.807 1.00 85.12 169 LEU A N 1
ATOM 1340 C CA . LEU A 1 169 ? -8.769 3.012 -4.476 1.00 85.12 169 LEU A CA 1
ATOM 1341 C C . LEU A 1 169 ? -9.034 3.177 -5.976 1.00 85.12 169 LEU A C 1
ATOM 1343 O O . LEU A 1 169 ? -9.069 2.208 -6.728 1.00 85.12 169 LEU A O 1
ATOM 1347 N N . VAL A 1 170 ? -9.305 4.408 -6.409 1.00 83.06 170 VAL A N 1
ATOM 1348 C CA . VAL A 1 170 ? -9.711 4.691 -7.795 1.00 83.06 170 VAL A CA 1
ATOM 1349 C C . VAL A 1 170 ? -8.517 5.178 -8.590 1.00 83.06 170 VAL A C 1
ATOM 1351 O O . VAL A 1 170 ? -7.897 6.176 -8.229 1.00 83.06 170 VAL A O 1
ATOM 1354 N N . GLY A 1 171 ? -8.215 4.517 -9.703 1.00 77.00 171 GLY A N 1
ATOM 1355 C CA . GLY A 1 171 ? -7.144 4.951 -10.588 1.00 77.00 171 GLY A CA 1
ATOM 1356 C C . GLY A 1 171 ? -6.399 3.799 -11.241 1.00 77.00 171 GLY A C 1
ATOM 1357 O O . GLY A 1 171 ? -6.861 2.660 -11.232 1.00 77.00 171 GLY A O 1
ATOM 1358 N N . LYS A 1 172 ? -5.252 4.101 -11.850 1.00 71.31 172 LYS A N 1
ATOM 1359 C CA . LYS A 1 172 ? -4.417 3.117 -12.550 1.00 71.31 172 LYS A CA 1
ATOM 1360 C C . LYS A 1 172 ? -3.031 3.005 -11.925 1.00 71.31 172 LYS A C 1
ATOM 1362 O O . LYS A 1 172 ? -2.542 3.945 -11.313 1.00 71.31 172 LYS A O 1
ATOM 1367 N N . LYS A 1 173 ? -2.442 1.820 -12.132 1.00 66.25 173 LYS A N 1
ATOM 1368 C CA . LYS A 1 173 ? -1.051 1.391 -11.899 1.00 66.25 173 LYS A CA 1
ATOM 1369 C C . LYS A 1 173 ? -0.142 2.439 -11.257 1.00 66.25 173 LYS A C 1
ATOM 1371 O O . LYS A 1 173 ? 0.583 3.164 -11.931 1.00 66.25 173 LYS A O 1
ATOM 1376 N N . VAL A 1 174 ? -0.146 2.424 -9.936 1.00 81.50 174 VAL A N 1
ATOM 1377 C CA . VAL A 1 174 ? 0.947 2.956 -9.126 1.00 81.50 174 VAL A CA 1
ATOM 1378 C C . VAL A 1 174 ? 1.796 1.787 -8.630 1.00 81.50 174 VAL A C 1
ATOM 1380 O O . VAL A 1 174 ? 1.504 0.633 -8.934 1.00 81.50 174 VAL A O 1
ATOM 1383 N N . SER A 1 175 ? 2.859 2.073 -7.897 1.00 88.88 175 SER A N 1
ATOM 1384 C CA . SER A 1 175 ? 3.703 1.060 -7.267 1.00 88.88 175 SER A CA 1
ATOM 1385 C C . SER A 1 175 ? 3.113 0.608 -5.910 1.00 88.88 175 SER A C 1
ATOM 1387 O O . SER A 1 175 ? 2.184 1.245 -5.403 1.00 88.88 175 SER A O 1
ATOM 1389 N N . VAL A 1 176 ? 3.596 -0.486 -5.304 1.00 89.88 176 VAL A N 1
ATOM 1390 C CA . VAL A 1 176 ? 3.048 -0.976 -4.015 1.00 89.88 176 VAL A CA 1
ATOM 1391 C C . VAL A 1 176 ? 3.205 0.070 -2.909 1.00 89.88 176 VAL A C 1
ATOM 1393 O O . VAL A 1 176 ? 2.244 0.356 -2.196 1.00 89.88 176 VAL A O 1
ATOM 1396 N N . GLY A 1 177 ? 4.380 0.681 -2.791 1.00 90.25 177 GLY A N 1
ATOM 1397 C CA . GLY A 1 177 ? 4.675 1.735 -1.824 1.00 90.25 177 GLY A CA 1
ATOM 1398 C C . GLY A 1 177 ? 3.858 2.994 -2.071 1.00 90.25 177 GLY A C 1
ATOM 1399 O O . GLY A 1 177 ? 3.343 3.584 -1.127 1.00 90.25 177 GLY A O 1
ATOM 1400 N N . ALA A 1 178 ? 3.643 3.359 -3.336 1.00 90.00 178 ALA A N 1
ATOM 1401 C CA . ALA A 1 178 ? 2.774 4.470 -3.706 1.00 90.00 178 ALA A CA 1
ATOM 1402 C C . ALA A 1 178 ? 1.312 4.219 -3.283 1.00 90.00 178 ALA A C 1
ATOM 1404 O O . ALA A 1 178 ? 0.676 5.084 -2.682 1.00 90.00 178 ALA A O 1
ATOM 1405 N N . ALA A 1 179 ? 0.787 3.012 -3.514 1.00 90.00 179 ALA A N 1
ATOM 1406 C CA . ALA A 1 179 ? -0.534 2.632 -3.015 1.00 90.00 179 ALA A CA 1
ATOM 1407 C C . ALA A 1 179 ? -0.586 2.601 -1.476 1.00 90.00 179 ALA A C 1
ATOM 1409 O O . ALA A 1 179 ? -1.585 3.015 -0.885 1.00 90.00 179 ALA A O 1
ATOM 1410 N N . ALA A 1 180 ? 0.486 2.151 -0.817 1.00 90.38 180 ALA A N 1
ATOM 1411 C CA . ALA A 1 180 ? 0.574 2.115 0.640 1.00 90.38 180 ALA A CA 1
ATOM 1412 C C . ALA A 1 180 ? 0.525 3.525 1.238 1.00 90.38 180 ALA A C 1
ATOM 1414 O O . ALA A 1 180 ? -0.251 3.757 2.164 1.00 90.38 180 ALA A O 1
ATOM 1415 N N . ALA A 1 181 ? 1.264 4.475 0.658 1.00 89.50 181 ALA A N 1
ATOM 1416 C CA . ALA A 1 181 ? 1.220 5.883 1.043 1.00 89.50 181 ALA A CA 1
ATOM 1417 C C . ALA A 1 181 ? -0.199 6.466 0.912 1.00 89.50 181 ALA A C 1
ATOM 1419 O O . ALA A 1 181 ? -0.680 7.126 1.833 1.00 89.50 181 ALA A O 1
ATOM 1420 N N . ALA A 1 182 ? -0.917 6.146 -0.172 1.00 89.44 182 ALA A N 1
ATOM 1421 C CA . ALA A 1 182 ? -2.304 6.578 -0.358 1.00 89.44 182 ALA A CA 1
ATOM 1422 C C . ALA A 1 182 ? -3.240 6.053 0.749 1.00 89.44 182 ALA A C 1
ATOM 1424 O O . ALA A 1 182 ? -4.057 6.801 1.281 1.00 89.44 182 ALA A O 1
ATOM 1425 N N . ILE A 1 183 ? -3.109 4.777 1.136 1.00 88.00 183 ILE A N 1
ATOM 1426 C CA . ILE A 1 183 ? -3.901 4.199 2.235 1.00 88.00 183 ILE A CA 1
ATOM 1427 C C . ILE A 1 183 ? -3.568 4.881 3.562 1.00 88.00 183 ILE A C 1
ATOM 1429 O O . ILE A 1 183 ? -4.480 5.216 4.319 1.00 88.00 183 ILE A O 1
ATOM 1433 N N . VAL A 1 184 ? -2.286 5.100 3.856 1.00 88.62 184 VAL A N 1
ATOM 1434 C CA . VAL A 1 184 ? -1.843 5.763 5.093 1.00 88.62 184 VAL A CA 1
ATOM 1435 C C . VAL A 1 184 ? -2.399 7.188 5.191 1.00 88.62 184 VAL A C 1
ATOM 1437 O O . VAL A 1 184 ? -2.800 7.608 6.273 1.00 88.62 184 VAL A O 1
ATOM 1440 N N . ALA A 1 185 ? -2.529 7.896 4.066 1.00 86.75 185 ALA A N 1
ATOM 1441 C CA . ALA A 1 185 ? -3.096 9.246 4.019 1.00 86.75 185 ALA A CA 1
ATOM 1442 C C . ALA A 1 185 ? -4.552 9.324 4.512 1.00 86.75 185 ALA A C 1
ATOM 1444 O O . ALA A 1 185 ? -4.963 10.331 5.086 1.00 86.75 185 ALA A O 1
ATOM 1445 N N . VAL A 1 186 ? -5.334 8.261 4.300 1.00 85.81 186 VAL A N 1
ATOM 1446 C CA . VAL A 1 186 ? -6.760 8.212 4.669 1.00 85.81 186 VAL A CA 1
ATOM 1447 C C . VAL A 1 186 ? -7.055 7.316 5.864 1.00 85.81 186 VAL A C 1
ATOM 1449 O O . VAL A 1 186 ? -8.159 7.357 6.400 1.00 85.81 186 VAL A O 1
ATOM 1452 N N . THR A 1 187 ? -6.095 6.511 6.316 1.00 83.06 187 THR A N 1
ATOM 1453 C CA . THR A 1 187 ? -6.272 5.614 7.461 1.00 83.06 187 THR A CA 1
ATOM 1454 C C . THR A 1 187 ? -5.412 6.073 8.638 1.00 83.06 187 THR A C 1
ATOM 1456 O O . THR A 1 187 ? -4.184 6.010 8.592 1.00 83.06 187 THR A O 1
ATOM 1459 N N . PRO A 1 188 ? -6.025 6.541 9.738 1.00 73.38 188 PRO A N 1
ATOM 1460 C CA . PRO A 1 188 ? -5.260 7.099 10.840 1.00 73.38 188 PRO A CA 1
ATOM 1461 C C . PRO A 1 188 ? -4.396 6.023 11.510 1.00 73.38 188 PRO A C 1
ATOM 1463 O O . PRO A 1 188 ? -4.869 4.926 11.817 1.00 73.38 188 PRO A O 1
ATOM 1466 N N . TYR A 1 189 ? -3.142 6.381 11.798 1.00 78.06 189 TYR A N 1
ATOM 1467 C CA . TYR A 1 189 ? -2.178 5.570 12.553 1.00 78.06 189 TYR A CA 1
ATOM 1468 C C . TYR A 1 189 ? -1.818 4.215 11.923 1.00 78.06 189 TYR A C 1
ATOM 1470 O O . TYR A 1 189 ? -1.376 3.318 12.642 1.00 78.06 189 TYR A O 1
ATOM 1478 N N . VAL A 1 190 ? -2.009 4.036 10.613 1.00 83.38 190 VAL A N 1
ATOM 1479 C CA . VAL A 1 190 ? -1.492 2.878 9.869 1.00 83.38 190 VAL A CA 1
ATOM 1480 C C . VAL A 1 190 ? -0.073 3.194 9.395 1.00 83.38 190 VAL A C 1
ATOM 1482 O O . VAL A 1 190 ? 0.158 4.246 8.814 1.00 83.38 190 VAL A O 1
ATOM 1485 N N . GLY A 1 191 ? 0.881 2.298 9.659 1.00 85.75 191 GLY A N 1
ATOM 1486 C CA . GLY A 1 191 ? 2.239 2.398 9.112 1.00 85.75 191 GLY A CA 1
ATOM 1487 C C . GLY A 1 191 ? 2.314 1.882 7.673 1.00 85.75 191 GLY A C 1
ATOM 1488 O O . GLY A 1 191 ? 1.533 1.008 7.278 1.00 85.75 191 GLY A O 1
ATOM 1489 N N . ILE A 1 192 ? 3.277 2.379 6.898 1.00 86.94 192 ILE A N 1
ATOM 1490 C CA . ILE A 1 192 ? 3.457 2.010 5.486 1.00 86.94 192 ILE A CA 1
ATOM 1491 C C . ILE A 1 192 ? 3.708 0.507 5.329 1.00 86.94 192 ILE A C 1
ATOM 1493 O O . ILE A 1 192 ? 3.085 -0.128 4.477 1.00 86.94 192 ILE A O 1
ATOM 1497 N N . SER A 1 193 ? 4.524 -0.101 6.196 1.00 86.25 193 SER A N 1
ATOM 1498 C CA . SER A 1 193 ? 4.793 -1.546 6.159 1.00 86.25 193 SER A CA 1
ATOM 1499 C C . SER A 1 193 ? 3.527 -2.397 6.329 1.00 86.25 193 SER A C 1
ATOM 1501 O O . SER A 1 193 ? 3.382 -3.459 5.716 1.00 86.25 193 SER A O 1
ATOM 1503 N N . VAL A 1 194 ? 2.578 -1.932 7.146 1.00 87.62 194 VAL A N 1
ATOM 1504 C CA . VAL A 1 194 ? 1.285 -2.592 7.369 1.00 87.62 194 VAL A CA 1
ATOM 1505 C C . VAL A 1 194 ? 0.383 -2.413 6.150 1.00 87.62 194 VAL A C 1
ATOM 1507 O O . VAL A 1 194 ? -0.216 -3.387 5.689 1.00 87.62 194 VAL A O 1
ATOM 1510 N N . ALA A 1 195 ? 0.319 -1.199 5.598 1.00 88.81 195 ALA A N 1
ATOM 1511 C CA . ALA A 1 195 ? -0.447 -0.909 4.390 1.00 88.81 195 ALA A CA 1
ATOM 1512 C C . ALA A 1 195 ? 0.055 -1.723 3.181 1.00 88.81 195 ALA A C 1
ATOM 1514 O O . ALA A 1 195 ? -0.752 -2.344 2.489 1.00 88.81 195 ALA A O 1
ATOM 1515 N N . ALA A 1 196 ? 1.373 -1.820 2.980 1.00 88.12 196 ALA A N 1
ATOM 1516 C CA . ALA A 1 196 ? 1.990 -2.602 1.907 1.00 88.12 196 ALA A CA 1
ATOM 1517 C C . ALA A 1 196 ? 1.632 -4.100 1.983 1.00 88.12 196 ALA A C 1
ATOM 1519 O O . ALA A 1 196 ? 1.327 -4.733 0.965 1.00 88.12 196 ALA A O 1
ATOM 1520 N N . LYS A 1 197 ? 1.589 -4.664 3.199 1.00 86.56 197 LYS A N 1
ATOM 1521 C CA . LYS A 1 197 ? 1.152 -6.052 3.433 1.00 86.56 197 LYS A CA 1
ATOM 1522 C C . LYS A 1 197 ? -0.323 -6.262 3.086 1.00 86.56 197 LYS A C 1
ATOM 1524 O O . LYS A 1 197 ? -0.655 -7.258 2.442 1.00 86.56 197 LYS A O 1
ATOM 1529 N N . ILE A 1 198 ? -1.199 -5.331 3.477 1.00 87.25 198 ILE A N 1
ATOM 1530 C CA . ILE A 1 198 ? -2.635 -5.381 3.150 1.00 87.25 198 ILE A CA 1
ATOM 1531 C C . ILE A 1 198 ? -2.838 -5.328 1.632 1.00 87.25 198 ILE A C 1
ATOM 1533 O O . ILE A 1 198 ? -3.535 -6.178 1.083 1.00 87.25 198 ILE A O 1
ATOM 1537 N N . ILE A 1 199 ? -2.193 -4.374 0.956 1.00 87.25 199 ILE A N 1
ATOM 1538 C CA . ILE A 1 199 ? -2.254 -4.190 -0.503 1.00 87.25 199 ILE A CA 1
ATOM 1539 C C . ILE A 1 199 ? -1.837 -5.451 -1.245 1.00 87.25 199 ILE A C 1
ATOM 1541 O O . ILE A 1 199 ? -2.519 -5.896 -2.164 1.00 87.25 199 ILE A O 1
ATOM 1545 N N . THR A 1 200 ? -0.728 -6.051 -0.840 1.00 80.62 200 THR A N 1
ATOM 1546 C CA . THR A 1 200 ? -0.190 -7.201 -1.566 1.00 80.62 200 THR A CA 1
ATOM 1547 C C . THR A 1 200 ? -1.044 -8.436 -1.355 1.00 80.62 200 THR A C 1
ATOM 1549 O O . THR A 1 200 ? -1.375 -9.127 -2.315 1.00 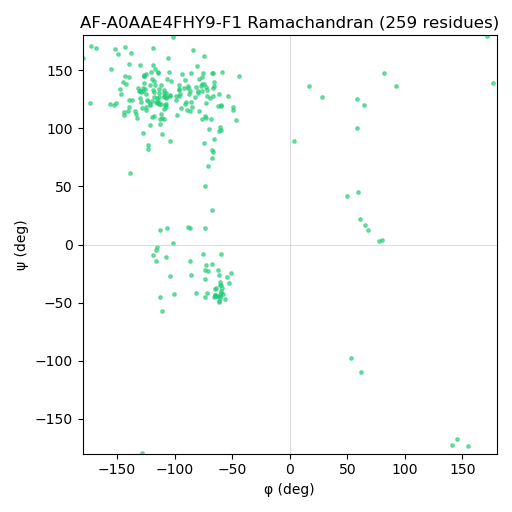80.62 200 THR A O 1
ATOM 1552 N N . THR A 1 201 ? -1.495 -8.666 -0.119 1.00 81.62 201 THR A N 1
ATOM 1553 C CA . THR A 1 201 ? -2.449 -9.744 0.168 1.00 81.62 201 THR A CA 1
ATOM 1554 C C . THR A 1 201 ? -3.735 -9.546 -0.635 1.00 81.62 201 THR A C 1
ATOM 1556 O O . THR A 1 201 ? -4.293 -10.512 -1.154 1.00 81.62 201 THR A O 1
ATOM 1559 N N . ALA A 1 202 ? -4.177 -8.297 -0.798 1.00 81.31 202 ALA A N 1
ATOM 1560 C CA . ALA A 1 202 ? -5.324 -7.948 -1.620 1.00 81.31 202 ALA A CA 1
ATOM 1561 C C . ALA A 1 202 ? -5.105 -8.233 -3.118 1.00 81.31 202 ALA A C 1
ATOM 1563 O O . ALA A 1 202 ? -5.985 -8.818 -3.745 1.00 81.31 202 ALA A O 1
ATOM 1564 N N . ILE A 1 203 ? -3.934 -7.907 -3.672 1.00 79.56 203 ILE A N 1
ATOM 1565 C CA . ILE A 1 203 ? -3.566 -8.220 -5.065 1.00 79.56 203 ILE A CA 1
ATOM 1566 C C . ILE A 1 203 ? -3.560 -9.737 -5.306 1.00 79.56 203 ILE A C 1
ATOM 1568 O O . ILE A 1 203 ? -4.168 -10.213 -6.266 1.00 79.56 203 ILE A O 1
ATOM 1572 N N . VAL A 1 204 ? -2.907 -10.498 -4.421 1.00 74.81 204 VAL A N 1
ATOM 1573 C CA . VAL A 1 204 ? -2.779 -11.961 -4.541 1.00 74.81 204 VAL A CA 1
ATOM 1574 C C . VAL A 1 204 ? -4.140 -12.647 -4.400 1.00 74.81 204 VAL A C 1
ATOM 1576 O O . VAL A 1 204 ? -4.490 -13.516 -5.198 1.00 74.81 204 VAL A O 1
ATOM 1579 N N . THR A 1 205 ? -4.940 -12.236 -3.414 1.00 73.50 205 THR A N 1
ATOM 1580 C CA . THR A 1 205 ? -6.249 -12.851 -3.138 1.00 73.50 205 THR A CA 1
ATOM 1581 C C . THR A 1 205 ? -7.295 -12.460 -4.190 1.00 73.50 205 THR A C 1
ATOM 1583 O O . THR A 1 205 ? -8.171 -13.258 -4.513 1.00 73.50 205 THR A O 1
ATOM 1586 N N . GLY A 1 206 ? -7.175 -11.274 -4.796 1.00 63.88 206 GLY A N 1
ATOM 1587 C CA . GLY A 1 206 ? -8.068 -10.765 -5.842 1.00 63.88 206 GLY A CA 1
ATOM 1588 C C . GLY A 1 206 ? -7.917 -11.417 -7.223 1.00 63.88 206 GLY A C 1
ATOM 1589 O O . GLY A 1 206 ? -8.432 -10.873 -8.194 1.00 63.88 206 GLY A O 1
ATOM 1590 N N . THR A 1 207 ? -7.232 -12.563 -7.342 1.00 59.00 207 THR A N 1
ATOM 1591 C CA . THR A 1 207 ? -6.940 -13.296 -8.601 1.00 59.00 207 THR A CA 1
ATOM 1592 C C . THR A 1 207 ? -6.020 -12.563 -9.591 1.00 59.00 207 THR A C 1
ATOM 1594 O O . THR A 1 207 ? -5.921 -12.928 -10.762 1.00 59.00 207 THR A O 1
ATOM 1597 N N . GLY A 1 208 ? -5.318 -11.540 -9.107 1.00 55.47 208 GLY A N 1
ATOM 1598 C CA . GLY A 1 208 ? -4.561 -10.586 -9.899 1.00 55.47 208 GLY A CA 1
ATOM 1599 C C . GLY A 1 208 ? -3.097 -10.932 -10.151 1.00 55.47 208 GLY A C 1
ATOM 1600 O O . GLY A 1 208 ? -2.391 -11.398 -9.260 1.00 55.47 208 GLY A O 1
ATOM 1601 N N . GLY A 1 209 ? -2.619 -10.643 -11.362 1.00 57.38 209 GLY A N 1
ATOM 1602 C CA . GLY A 1 209 ? -1.261 -10.930 -11.832 1.00 57.38 209 GLY A CA 1
ATOM 1603 C C . GLY A 1 209 ? -0.200 -9.872 -11.525 1.00 57.38 209 GLY A C 1
ATOM 1604 O O . GLY A 1 209 ? 0.824 -9.920 -12.173 1.00 57.38 209 GLY A O 1
ATOM 1605 N N . GLY A 1 210 ? -0.435 -8.897 -10.638 1.00 68.56 210 GLY A N 1
ATOM 1606 C CA . GLY A 1 210 ? 0.500 -7.788 -10.361 1.00 68.56 210 GLY A CA 1
ATOM 1607 C C . GLY A 1 210 ? -0.213 -6.540 -9.828 1.00 68.56 210 GLY A C 1
ATOM 1608 O O . GLY A 1 210 ? -1.429 -6.575 -9.624 1.00 68.56 210 GLY A O 1
ATOM 1609 N N . VAL A 1 211 ? 0.491 -5.412 -9.652 1.00 72.06 211 VAL A N 1
ATOM 1610 C CA . VAL A 1 211 ? -0.080 -4.175 -9.055 1.00 72.06 211 VAL A CA 1
ATOM 1611 C C . VAL A 1 211 ? -1.230 -3.602 -9.891 1.00 72.06 211 VAL A C 1
ATOM 1613 O O . VAL A 1 211 ? -2.134 -2.944 -9.382 1.00 72.06 211 VAL A O 1
ATOM 1616 N N . ALA A 1 212 ? -1.268 -3.960 -11.176 1.00 70.44 212 ALA A N 1
ATOM 1617 C CA . ALA A 1 212 ? -2.399 -3.749 -12.080 1.00 70.44 212 ALA A CA 1
ATOM 1618 C C . ALA A 1 212 ? -3.754 -4.236 -11.541 1.00 70.44 212 ALA A C 1
ATOM 1620 O O . ALA A 1 212 ? -4.792 -3.784 -12.011 1.00 70.44 212 ALA A O 1
ATOM 1621 N N . SER A 1 213 ? -3.725 -5.203 -10.626 1.00 73.62 213 SER A N 1
ATOM 1622 C CA . SER A 1 213 ? -4.892 -5.924 -10.123 1.00 73.62 213 SER A CA 1
ATOM 1623 C C . SER A 1 213 ? -5.271 -5.506 -8.705 1.00 73.62 213 SER A C 1
ATOM 1625 O O . SER A 1 213 ? -6.021 -6.215 -8.036 1.00 73.62 213 SER A O 1
ATOM 1627 N N . LEU A 1 214 ? -4.721 -4.387 -8.224 1.00 79.94 214 LEU A N 1
ATOM 1628 C CA . LEU A 1 214 ? -5.139 -3.787 -6.966 1.00 79.94 214 LEU A CA 1
ATOM 1629 C C . LEU A 1 214 ? -6.665 -3.577 -6.994 1.00 79.94 214 LEU A C 1
ATOM 1631 O O . LEU A 1 214 ? -7.173 -3.002 -7.960 1.00 79.94 214 LEU A O 1
ATOM 1635 N N . PRO A 1 215 ? -7.414 -4.047 -5.983 1.00 80.38 215 PRO A N 1
ATOM 1636 C CA . PRO A 1 215 ? -8.859 -3.888 -5.971 1.00 80.38 215 PRO A CA 1
ATOM 1637 C C . PRO A 1 215 ? -9.245 -2.417 -5.818 1.00 80.38 215 PRO A C 1
ATOM 1639 O O . PRO A 1 215 ? -8.602 -1.662 -5.092 1.00 80.38 215 PRO A O 1
ATOM 1642 N N . ASN A 1 216 ? -10.369 -2.043 -6.431 1.00 85.12 216 ASN A N 1
ATOM 1643 C CA . ASN A 1 216 ? -10.915 -0.686 -6.334 1.00 85.12 216 ASN A CA 1
ATOM 1644 C C . ASN A 1 216 ? -11.426 -0.338 -4.929 1.00 85.12 216 ASN A C 1
ATOM 1646 O O . ASN A 1 216 ? -11.655 0.832 -4.641 1.00 85.12 216 ASN A O 1
ATOM 1650 N N . TYR A 1 217 ? -11.655 -1.335 -4.071 1.00 86.69 217 TYR A N 1
ATOM 1651 C CA . TYR A 1 217 ? -12.173 -1.140 -2.722 1.00 86.69 217 TYR A CA 1
ATOM 1652 C C . TYR A 1 217 ? -11.514 -2.106 -1.741 1.00 86.69 217 TYR A C 1
ATOM 1654 O O . TYR A 1 217 ? -11.374 -3.296 -2.019 1.00 86.69 217 TYR A O 1
ATOM 1662 N N . LEU A 1 218 ? -11.176 -1.590 -0.563 1.00 89.00 218 LEU A N 1
ATOM 1663 C CA . LEU A 1 218 ? -10.873 -2.379 0.624 1.00 89.00 218 LEU A CA 1
ATOM 1664 C C . LEU A 1 218 ? -11.934 -2.096 1.677 1.00 89.00 218 LEU A C 1
ATOM 1666 O O . LEU A 1 218 ? -12.129 -0.954 2.077 1.00 89.00 218 LEU A O 1
ATOM 1670 N N . TYR A 1 219 ? -12.609 -3.124 2.168 1.00 90.00 219 TYR A N 1
ATOM 1671 C CA . TYR A 1 219 ? -13.618 -2.971 3.208 1.00 90.00 219 TYR A CA 1
ATOM 1672 C C . TYR A 1 219 ? -12.981 -3.147 4.577 1.00 90.00 219 TYR A C 1
ATOM 1674 O O . TYR A 1 219 ? -12.231 -4.087 4.810 1.00 90.00 219 TYR A O 1
ATOM 1682 N N . VAL A 1 220 ? -13.304 -2.263 5.510 1.00 90.38 220 VAL A N 1
ATOM 1683 C CA . VAL A 1 220 ? -12.759 -2.252 6.862 1.00 90.38 220 VAL A CA 1
ATOM 1684 C C . VAL A 1 220 ? -13.867 -2.468 7.882 1.00 90.38 220 VAL A C 1
ATOM 1686 O O . VAL A 1 220 ? -14.995 -1.978 7.760 1.00 90.38 220 VAL A O 1
ATOM 1689 N N . THR A 1 221 ? -13.534 -3.247 8.903 1.00 90.38 221 THR A N 1
ATOM 1690 C CA . THR A 1 221 ? -14.301 -3.363 10.144 1.00 90.38 221 THR A CA 1
ATOM 1691 C C . THR A 1 221 ? -13.392 -2.983 11.295 1.00 90.38 221 THR A C 1
ATOM 1693 O O . THR A 1 221 ? -12.354 -3.612 11.480 1.00 90.38 221 THR A O 1
ATOM 1696 N N . SER A 1 222 ? -13.774 -1.960 12.048 1.00 89.81 222 SER A N 1
ATOM 1697 C CA . SER A 1 222 ? -13.039 -1.436 13.194 1.00 89.81 222 SER A CA 1
ATOM 1698 C C . SER A 1 222 ? -13.836 -1.696 14.463 1.00 89.81 222 SER A C 1
ATOM 1700 O O . SER A 1 222 ? -14.849 -1.042 14.710 1.00 89.81 222 SER A O 1
ATOM 1702 N N . ASN A 1 223 ? -13.370 -2.632 15.285 1.00 90.12 223 ASN A N 1
ATOM 1703 C CA . ASN A 1 223 ? -13.940 -2.850 16.610 1.00 90.12 223 ASN A CA 1
ATOM 1704 C C . ASN A 1 223 ? -13.284 -1.894 17.603 1.00 90.12 223 ASN A C 1
ATOM 1706 O O . ASN A 1 223 ? -12.060 -1.892 17.766 1.00 90.12 223 ASN A O 1
ATOM 1710 N N . VAL A 1 224 ? -14.102 -1.077 18.262 1.00 88.38 224 VAL A N 1
ATOM 1711 C CA . VAL A 1 224 ? -13.639 -0.008 19.144 1.00 88.38 224 VAL A CA 1
ATOM 1712 C C . VAL A 1 224 ? -13.893 -0.391 20.592 1.00 88.38 224 VAL A C 1
ATOM 1714 O O . VAL A 1 224 ? -15.019 -0.682 20.997 1.00 88.38 224 VAL A O 1
ATOM 1717 N N . TYR A 1 225 ? -12.837 -0.336 21.395 1.00 86.88 225 TYR A N 1
ATOM 1718 C CA . TYR A 1 225 ? -12.874 -0.664 22.813 1.00 86.88 225 TYR A CA 1
ATOM 1719 C C . TYR A 1 225 ? -12.299 0.476 23.640 1.00 86.88 225 TYR A C 1
ATOM 1721 O O . TYR A 1 225 ? -11.310 1.097 23.263 1.00 86.88 225 TYR A O 1
ATOM 1729 N N . ARG A 1 226 ? -12.851 0.698 24.828 1.00 86.12 226 ARG A N 1
ATOM 1730 C CA . ARG A 1 226 ? -12.188 1.450 25.887 1.00 86.12 226 ARG A CA 1
ATOM 1731 C C . ARG A 1 226 ? -11.389 0.478 26.741 1.00 86.12 226 ARG A C 1
ATOM 1733 O O . ARG A 1 226 ? -11.950 -0.458 27.302 1.00 86.12 226 ARG A O 1
ATOM 1740 N N . THR A 1 227 ? -10.091 0.707 26.861 1.00 83.94 227 THR A N 1
ATOM 1741 C CA . THR A 1 227 ? -9.211 -0.056 27.744 1.00 83.94 227 THR A CA 1
ATOM 1742 C C . THR A 1 227 ? -8.666 0.828 28.855 1.00 83.94 227 THR A C 1
ATOM 1744 O O . THR A 1 227 ? -8.488 2.035 28.682 1.00 83.94 227 THR A O 1
ATOM 1747 N N . LYS A 1 228 ? -8.422 0.229 30.020 1.00 79.94 228 LYS A N 1
ATOM 1748 C CA . LYS A 1 228 ? -7.773 0.887 31.158 1.00 79.94 228 LYS A CA 1
ATOM 1749 C C . LYS A 1 228 ? -6.375 0.302 31.319 1.00 79.94 228 LYS A C 1
ATOM 1751 O O . LYS A 1 228 ? -6.231 -0.916 31.369 1.00 79.94 228 LYS A O 1
ATOM 1756 N N . SER A 1 229 ? -5.345 1.142 31.385 1.00 72.62 229 SER A N 1
ATOM 1757 C CA . SER A 1 229 ? -3.999 0.667 31.709 1.00 72.62 229 SER A CA 1
ATOM 1758 C C . SER A 1 229 ? -3.865 0.341 33.194 1.00 72.62 229 SER A C 1
ATOM 1760 O O . SER A 1 229 ? -4.630 0.822 34.031 1.00 72.62 229 SER A O 1
ATOM 1762 N N . SER A 1 230 ? -2.828 -0.425 33.527 1.00 68.69 230 SER A N 1
ATOM 1763 C CA . SER A 1 230 ? -2.414 -0.703 34.908 1.00 68.69 230 SER A CA 1
ATOM 1764 C C . SER A 1 230 ? -2.213 0.571 35.742 1.00 68.69 230 SER A C 1
ATOM 1766 O O . SER A 1 230 ? -2.539 0.587 36.920 1.00 68.69 230 SER A O 1
ATOM 1768 N N . VAL A 1 231 ? -1.767 1.664 35.113 1.00 74.25 231 VAL A N 1
ATOM 1769 C CA . VAL A 1 231 ? -1.564 2.988 35.738 1.00 74.25 231 VAL A CA 1
ATOM 1770 C C . VAL A 1 231 ? -2.807 3.895 35.712 1.00 74.25 231 VAL A C 1
ATOM 1772 O O . VAL A 1 231 ? -2.701 5.105 35.888 1.00 74.25 231 VAL A O 1
ATOM 1775 N N . GLY A 1 232 ? -3.991 3.346 35.429 1.00 75.75 232 GLY A N 1
ATOM 1776 C CA . GLY A 1 232 ? -5.265 4.069 35.505 1.00 75.75 232 GLY A CA 1
ATOM 1777 C C . GLY A 1 232 ? -5.604 4.980 34.319 1.00 75.75 232 GLY A C 1
ATOM 1778 O O . GLY A 1 232 ? -6.646 5.631 34.349 1.00 75.75 232 GLY A O 1
ATOM 1779 N N . LYS A 1 233 ? -4.783 5.016 33.261 1.00 81.88 233 LYS A N 1
ATOM 1780 C CA . LYS A 1 233 ? -5.063 5.809 32.051 1.00 81.88 233 LYS A CA 1
ATOM 1781 C C . LYS A 1 233 ? -6.074 5.085 31.161 1.00 81.88 233 LYS A C 1
ATOM 1783 O O . LYS A 1 233 ? -6.008 3.865 31.015 1.00 81.88 233 LYS A O 1
ATOM 1788 N N . TYR A 1 234 ? -6.968 5.840 30.528 1.00 84.00 234 TYR A N 1
ATOM 1789 C CA . TYR A 1 234 ? -7.925 5.302 29.564 1.00 84.00 234 TYR A CA 1
ATOM 1790 C C . TYR A 1 234 ? -7.417 5.459 28.135 1.00 84.00 234 TYR A C 1
ATOM 1792 O O . TYR A 1 234 ? -6.905 6.508 27.743 1.00 84.00 234 TYR A O 1
ATOM 1800 N N . TYR A 1 235 ? -7.605 4.409 27.349 1.00 86.62 235 TYR A N 1
ATOM 1801 C CA . TYR A 1 235 ? -7.292 4.386 25.931 1.00 86.62 235 TYR A CA 1
ATOM 1802 C C . TYR A 1 235 ? -8.516 3.937 25.152 1.00 86.62 235 TYR A C 1
ATOM 1804 O O . TYR A 1 235 ? -9.295 3.101 25.610 1.00 86.62 235 TYR A O 1
ATOM 1812 N N . THR A 1 236 ? -8.669 4.486 23.958 1.00 88.44 236 THR A N 1
ATOM 1813 C CA . THR A 1 236 ? -9.572 3.953 22.948 1.00 88.44 236 THR A CA 1
ATOM 1814 C C . THR A 1 236 ? -8.738 3.109 21.995 1.00 88.44 236 THR A C 1
ATOM 1816 O O . THR A 1 236 ? -7.883 3.636 21.285 1.00 88.44 236 THR A O 1
ATOM 1819 N N . ARG A 1 237 ? -8.949 1.796 22.018 1.00 88.62 237 ARG A N 1
ATOM 1820 C CA . ARG A 1 237 ? -8.285 0.812 21.164 1.00 88.62 237 ARG A CA 1
ATOM 1821 C C . ARG A 1 237 ? -9.160 0.511 19.955 1.00 88.62 237 ARG A C 1
ATOM 1823 O O . ARG A 1 237 ? -10.352 0.260 20.110 1.00 88.62 237 ARG A O 1
ATOM 1830 N N . TYR A 1 238 ? -8.540 0.503 18.787 1.00 89.19 238 TYR A N 1
ATOM 1831 C CA . TYR A 1 238 ? -9.155 0.214 17.500 1.00 89.19 238 TYR A CA 1
ATOM 1832 C C . TYR A 1 238 ? -8.537 -1.066 16.958 1.00 89.19 238 TYR A C 1
ATOM 1834 O O . TYR A 1 238 ? -7.318 -1.147 16.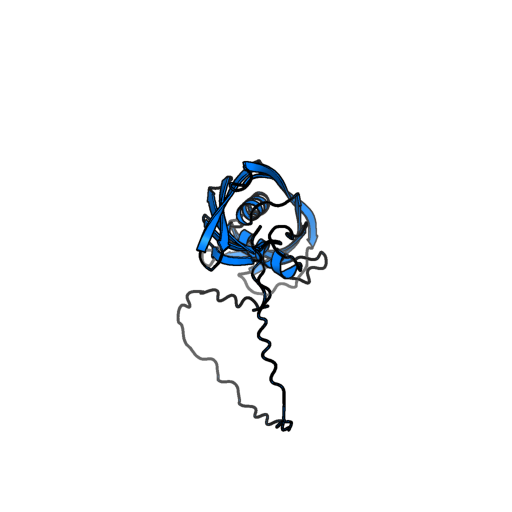814 1.00 89.19 238 TYR A O 1
ATOM 1842 N N . GLU A 1 239 ? -9.366 -2.069 16.698 1.00 91.06 239 GLU A N 1
ATOM 1843 C CA . GLU A 1 239 ? -8.968 -3.339 16.097 1.00 91.06 239 GLU A CA 1
ATOM 1844 C C . GLU A 1 239 ? -9.567 -3.402 14.687 1.00 91.06 239 GLU A C 1
ATOM 1846 O O . GLU A 1 239 ? -10.731 -3.766 14.507 1.00 91.06 239 GLU A O 1
ATOM 1851 N N . ASN A 1 240 ? -8.773 -2.999 13.694 1.00 90.56 240 ASN A N 1
ATOM 1852 C CA . ASN A 1 240 ? -9.167 -2.926 12.292 1.00 90.56 240 ASN A CA 1
ATOM 1853 C C . ASN A 1 240 ? -8.903 -4.258 11.593 1.00 90.56 240 ASN A C 1
ATOM 1855 O O . ASN A 1 240 ? -7.814 -4.820 11.702 1.00 90.56 240 ASN A O 1
ATOM 1859 N N . THR A 1 241 ? -9.867 -4.720 10.805 1.00 91.56 241 THR A N 1
ATOM 1860 C CA . THR A 1 241 ? -9.724 -5.855 9.887 1.00 91.56 241 THR A CA 1
ATOM 1861 C C . THR A 1 241 ? -10.123 -5.428 8.482 1.00 91.56 241 THR A C 1
ATOM 1863 O O . THR A 1 241 ? -11.163 -4.790 8.318 1.00 91.56 241 THR A O 1
ATOM 1866 N N . TYR A 1 242 ? -9.301 -5.781 7.496 1.00 90.69 242 TYR A N 1
ATOM 1867 C CA . TYR A 1 242 ? -9.441 -5.405 6.090 1.00 90.69 242 TYR A CA 1
ATOM 1868 C C . TYR A 1 242 ? -9.904 -6.600 5.254 1.00 90.69 242 TYR A C 1
ATOM 1870 O O . TYR A 1 242 ? -9.447 -7.726 5.479 1.00 90.69 242 TYR A O 1
ATOM 1878 N N . TYR A 1 243 ? -10.771 -6.341 4.278 1.00 90.44 243 TYR A N 1
ATOM 1879 C CA . TYR A 1 243 ? -11.442 -7.336 3.447 1.00 90.44 243 TYR A CA 1
ATOM 1880 C C . TYR A 1 243 ? -11.526 -6.895 1.980 1.00 90.44 243 TYR A C 1
ATOM 1882 O O . TYR A 1 243 ? -11.542 -5.697 1.697 1.00 90.44 243 TYR A O 1
ATOM 1890 N N . LEU A 1 244 ? -11.633 -7.858 1.060 1.00 88.19 244 LEU A N 1
ATOM 1891 C CA . LEU A 1 244 ? -11.825 -7.594 -0.377 1.00 88.19 244 LEU A CA 1
ATOM 1892 C C . LEU A 1 244 ? -13.279 -7.402 -0.793 1.00 88.19 244 LEU A C 1
ATOM 1894 O O . LEU A 1 244 ? -13.557 -6.747 -1.793 1.00 88.19 244 LEU A O 1
ATOM 1898 N N . ASP A 1 245 ? -14.210 -7.989 -0.052 1.00 86.69 245 ASP A N 1
ATOM 1899 C CA . ASP A 1 245 ? -15.620 -8.019 -0.407 1.00 86.69 245 ASP A CA 1
ATOM 1900 C C . ASP A 1 245 ? -16.470 -7.234 0.592 1.00 86.69 245 ASP A C 1
ATOM 1902 O O . ASP A 1 245 ? -16.213 -7.213 1.799 1.00 86.69 245 ASP A O 1
ATOM 1906 N N . SER A 1 246 ? -17.553 -6.636 0.097 1.00 85.56 246 SER A N 1
ATOM 1907 C CA . SER A 1 246 ? -18.491 -5.869 0.924 1.00 85.56 246 SER A CA 1
ATOM 1908 C C . SER A 1 246 ? -19.160 -6.720 2.010 1.00 85.56 246 SER A C 1
ATOM 1910 O O . SER A 1 246 ? -19.518 -6.201 3.076 1.00 85.56 246 SER A O 1
ATOM 1912 N N . LYS A 1 247 ? -19.273 -8.040 1.785 1.00 88.31 247 LYS A N 1
ATOM 1913 C CA . LYS A 1 247 ? -19.777 -9.012 2.767 1.00 88.31 247 LYS A CA 1
ATOM 1914 C C . LYS A 1 247 ? -18.754 -9.340 3.864 1.00 88.31 247 LYS A C 1
ATOM 1916 O O . LYS A 1 247 ? -19.146 -9.944 4.859 1.00 88.31 247 LYS A O 1
ATOM 1921 N N . ARG A 1 248 ? -17.502 -8.872 3.746 1.00 85.19 248 ARG A N 1
ATOM 1922 C CA . ARG A 1 248 ? -16.409 -9.015 4.725 1.00 85.19 248 ARG A CA 1
ATOM 1923 C C . ARG A 1 248 ? -16.070 -10.474 5.030 1.00 85.19 248 ARG A C 1
ATOM 1925 O O . ARG A 1 248 ? -15.913 -10.862 6.185 1.00 85.19 248 ARG A O 1
ATOM 1932 N N . THR A 1 249 ? -15.970 -11.284 3.984 1.00 86.69 249 THR A N 1
ATOM 1933 C CA . THR A 1 249 ? -15.684 -12.723 4.081 1.00 86.69 249 THR A CA 1
ATOM 1934 C C . THR A 1 249 ? -14.241 -13.065 3.705 1.00 86.69 249 THR A C 1
ATOM 1936 O O . THR A 1 249 ? -13.674 -14.014 4.240 1.00 86.6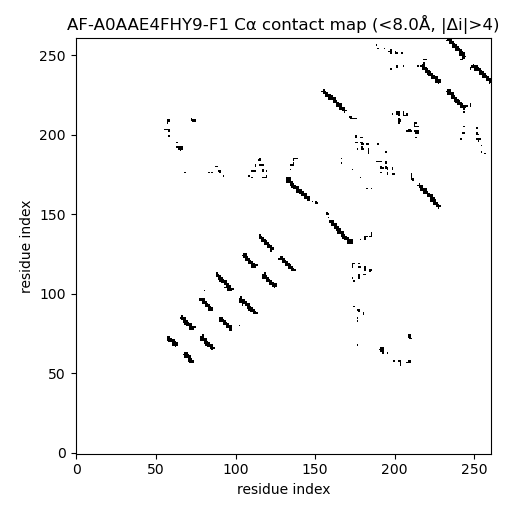9 249 THR A O 1
ATOM 1939 N N . GLN A 1 250 ? -13.606 -12.260 2.853 1.00 88.62 250 GLN A N 1
ATOM 1940 C CA . GLN A 1 250 ? -12.242 -12.450 2.365 1.00 88.62 250 GLN A CA 1
ATOM 1941 C C . GLN A 1 250 ? -11.282 -11.491 3.068 1.00 88.62 250 GLN A C 1
ATOM 1943 O O . GLN A 1 250 ? -11.057 -10.367 2.618 1.00 88.62 250 GLN A O 1
ATOM 1948 N N . ARG A 1 251 ? -10.733 -11.923 4.208 1.00 88.88 251 ARG A N 1
ATOM 1949 C CA . ARG A 1 251 ? -9.794 -11.128 5.014 1.00 88.88 251 ARG A CA 1
ATOM 1950 C C . ARG A 1 251 ? -8.426 -11.020 4.333 1.00 88.88 251 ARG A C 1
ATOM 1952 O O . ARG A 1 251 ? -7.840 -12.035 3.979 1.00 88.88 251 ARG A O 1
ATOM 1959 N N . VAL A 1 252 ? -7.882 -9.804 4.269 1.00 87.75 252 VAL A N 1
ATOM 1960 C CA . VAL A 1 252 ? -6.550 -9.509 3.694 1.00 87.75 252 VAL A CA 1
ATOM 1961 C C . VAL A 1 252 ? -5.563 -8.899 4.684 1.00 87.75 252 VAL A C 1
ATOM 1963 O O . VAL A 1 252 ? -4.379 -8.773 4.394 1.00 87.75 252 VAL A O 1
ATOM 1966 N N . GLY A 1 253 ? -6.020 -8.526 5.877 1.00 87.75 253 GLY A N 1
ATOM 1967 C CA . GLY A 1 253 ? -5.121 -8.046 6.915 1.00 87.75 253 GLY A CA 1
ATOM 1968 C C . GLY A 1 253 ? -5.842 -7.481 8.122 1.00 87.75 253 GLY A C 1
ATOM 1969 O O . GLY A 1 253 ? -7.071 -7.458 8.200 1.00 87.75 253 GLY A O 1
ATOM 1970 N N . SER A 1 254 ? -5.060 -7.038 9.097 1.00 88.12 254 SER A N 1
ATOM 1971 C CA . SER A 1 254 ? -5.567 -6.371 10.290 1.00 88.12 254 SER A CA 1
ATOM 1972 C C . SER A 1 254 ? -4.507 -5.469 10.892 1.00 88.12 254 SER A C 1
ATOM 1974 O O . SER A 1 254 ? -3.317 -5.768 10.812 1.00 88.12 254 SER A O 1
ATOM 1976 N N . TRP A 1 255 ? -4.954 -4.411 11.552 1.00 89.94 255 TRP A N 1
ATOM 1977 C CA . TRP A 1 255 ? -4.103 -3.473 12.266 1.00 89.94 255 TRP A CA 1
ATOM 1978 C C . TRP A 1 255 ? -4.758 -3.085 13.583 1.00 89.94 255 TRP A C 1
ATOM 1980 O O . TRP A 1 255 ? -5.978 -2.984 13.667 1.00 89.94 255 TRP A O 1
ATOM 1990 N N . THR A 1 256 ? -3.962 -2.881 14.626 1.00 88.31 256 THR A N 1
ATOM 1991 C CA . THR A 1 256 ? -4.471 -2.416 15.914 1.00 88.31 256 THR A CA 1
ATOM 1992 C C . THR A 1 256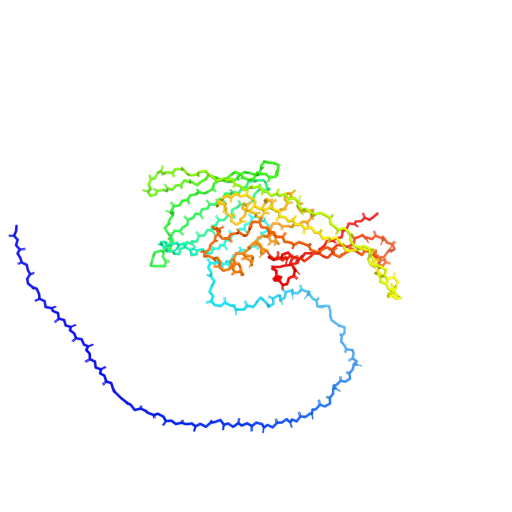 ? -3.690 -1.203 16.363 1.00 88.31 256 THR A C 1
ATOM 1994 O O . THR A 1 256 ? -2.465 -1.237 16.397 1.00 88.31 256 THR A O 1
ATOM 1997 N N . PHE A 1 257 ? -4.401 -0.164 16.782 1.00 87.50 257 PHE A N 1
ATOM 1998 C CA . PHE A 1 257 ? -3.795 1.010 17.395 1.00 87.50 257 PHE A CA 1
ATOM 1999 C C . PHE A 1 257 ? -4.614 1.469 18.598 1.00 87.50 257 PHE A C 1
ATOM 2001 O O . PHE A 1 257 ? -5.744 1.034 18.826 1.00 87.50 257 PHE A O 1
ATOM 2008 N N . SER A 1 258 ? -4.020 2.317 19.430 1.00 86.56 258 SER A N 1
ATOM 2009 C CA . SER A 1 258 ? -4.681 2.885 20.602 1.00 86.56 258 SER A CA 1
ATOM 2010 C C . SER A 1 258 ? -4.461 4.386 20.641 1.00 86.56 258 SER A C 1
ATOM 2012 O O . SER A 1 258 ? -3.343 4.858 20.465 1.00 86.56 258 SER A O 1
ATOM 2014 N N . LYS A 1 259 ? -5.529 5.133 20.906 1.00 84.94 259 LYS A N 1
ATOM 2015 C CA . LYS A 1 259 ? -5.496 6.577 21.125 1.00 84.94 259 LYS A CA 1
ATOM 2016 C C . LYS A 1 259 ? -5.723 6.847 22.606 1.00 84.94 259 LYS A C 1
ATOM 2018 O O . LYS A 1 259 ? -6.661 6.308 23.193 1.00 84.94 259 LYS A O 1
ATOM 2023 N N . ARG A 1 260 ? -4.867 7.666 23.217 1.00 81.69 260 ARG A N 1
ATOM 2024 C CA . ARG A 1 260 ? -5.098 8.140 24.585 1.00 81.69 260 ARG A CA 1
ATOM 2025 C C . ARG A 1 260 ? -6.328 9.051 24.586 1.00 81.69 260 ARG A C 1
ATOM 2027 O O . ARG A 1 260 ? -6.423 9.933 23.732 1.00 81.69 260 ARG A O 1
ATOM 2034 N N . GLY A 1 261 ? -7.269 8.752 25.480 1.00 66.75 261 GLY A N 1
ATOM 2035 C CA . GLY A 1 261 ? -8.456 9.573 25.717 1.00 66.75 261 GLY A CA 1
ATOM 2036 C C . GLY A 1 261 ? -8.186 10.722 26.669 1.00 66.75 261 GLY A C 1
ATOM 2037 O O . GLY A 1 261 ? -7.151 10.674 27.378 1.00 66.75 261 GLY A O 1
#

Mean predicted aligned error: 14.5 Å

Radius of gyration: 25.66 Å; Cα contacts (8 Å, |Δi|>4): 517; chains: 1; bounding box: 50×66×87 Å

Solvent-accessible surface area (backbone atoms only — not comparable to full-atom values): 15245 Å² total; per-residue (Å²): 140,82,89,81,85,86,85,87,83,88,85,84,86,82,89,83,91,78,90,86,88,83,87,86,83,88,83,91,78,92,78,82,85,85,80,93,76,89,82,92,70,90,73,77,83,74,79,78,73,81,69,82,90,64,98,69,71,23,62,44,79,78,44,77,43,68,45,37,41,29,31,34,34,37,50,101,91,47,46,30,41,38,42,35,42,42,59,85,52,36,28,46,33,45,33,20,40,55,53,97,90,39,81,39,84,38,34,38,34,46,27,42,50,57,83,43,33,30,43,26,39,38,41,32,71,85,79,72,48,74,48,77,28,39,37,33,31,43,82,39,69,82,46,77,44,74,62,89,66,82,76,64,90,53,93,44,54,42,83,61,36,36,40,35,34,30,38,35,40,51,68,46,64,51,53,66,66,43,51,11,42,26,47,39,66,65,36,87,92,53,53,41,40,57,36,36,50,30,51,48,41,38,13,55,72,62,78,24,61,26,66,81,31,53,58,54,45,39,28,38,41,31,43,32,28,42,32,47,46,98,87,70,48,52,28,42,34,38,45,33,37,33,15,67,36,93,87,62,78,48,74,34,43,70,51,74,51,71,44,80,108

Sequence (261 aa):
MKKFNTKIISATLASLISLTTSVPAFAATYNKPPSLEGISTIEKINSSNKFAENSRENINFIEITDNYLEYTELRNDGMYKIKENINDTDVSSKVYKMVNGKEILYSSISSHLEGQTVKSTEYNYINGKTETSTLKAEISENKTVEENQLLSRSTYKKYIRTDRYGVSLVGKKVSVGAAAAAIVAVTPYVGISVAAKIITTAIVTGTGGGVASLPNYLYVTSNVYRTKSSVGKYYTRYENTYYLDSKRTQRVGSWTFSKRG

Foldseek 3Di:
DDDDDDDDDDDDDDDDDDDDDDDDDDDDDDDDDDDDDDDDDDDPPPPPPPDDPDPPQQKAWPDFDLFWTWIWHADPVAIKIKIWGHDQFKIKIFIFGQDPNDTHGFWIKIWGDDQLKIKIWIAGPVPRDIDIKMKGKEKADWDKDADPDDDPPDPFKAWGTKIKIKIFIDMFDDALLSQLSSCPSHDDPDGSRQSSQLQSLQCVLQVHNGNRSRARMKIKIWTWIWGADPVGWIKIKIKIWIARDPVRPHTRHIDIDIDGD